Protein AF-A0A660ZKD5-F1 (afdb_monomer)

Nearest PDB structures (foldseek):
  5xhx-assembly2_B-3  TM=5.798E-01  e=5.469E-02  Pseudomonas aeruginosa
  6g20-assembly2_B  TM=3.781E-01  e=9.758E-03  Agrobacterium fabrum str. C58
  3jpu-assembly3_D  TM=4.903E-01  e=9.020E-02  Pseudomonas aeruginosa
  4gw9-assembly1_A  TM=4.237E-01  e=2.125E-02  Rhodopseudomonas palustris CGA009
  6g20-assembly1_A  TM=3.757E-01  e=1.902E-02  Agrobacterium fabrum str. C58

Secondary structure (DSSP, 8-state):
-HHHHHHHHHHT-SSHHHHHHHHHHHHHHHHT-SEEEEEE--SSS---BSS-HHHHHHHHHHHTTSPPPGGGSSS-------S-------HHHHHHHHHHHHHTT---TTEEEEEEEEEETTEEEEEEEEEEEBPPPHHHHHHHHHHHHHHHHHHHHHHHHHHHHHHHHHHHHHHHHHHHHHTT--HHHHHHHHHHHTT--HHHHHHHHTS-HHHHHHHHHHHHHHHT-SSHHHHHHHHHH-

Sequence (242 aa):
MKFLNYQNDVAEAPNSDELMKRLKIMLHDMFSAEYVIVFITPEEPSQKIGYPEDVNIQFVRTSEQTELPEPVRDKPLGKEDKSHRYIPAEEITRTVLDELLKLANLNLEGYDEIILNFTLENRYLGFISLHKKGKFTKAEKRRLKALIPFITLAIRLANHLSLTESLSKYALRFIINNLVQNYDLTPSEEFVIHKLVRGYDLKEIARERGTTIHAIRKIVRSIYKKVGVQRRAELLAKIFEE

pLDDT: mean 75.64, std 20.68, range [23.11, 98.12]

Mean predicted aligned error: 12.55 Å

Radius of gyration: 22.98 Å; Cα contacts (8 Å, |Δi|>4): 221; chains: 1; bounding box: 51×43×63 Å

Foldseek 3Di:
DVVVVLLVCLVPQPFLQSNVVSVQVCLCVLQVFPAKAWDFDAPDQDDGPGADPVLSVVLSVVVVVDDQDPPLPDDDDDDPDPDDDQDDDDPSLVVSVVSSCVSRVHDQPQWDKGKDWDDDPSHTGTIIMGTDRDDGDPVNVVVVSVCVVVVNVSSVRSNVRSVVVVVVVVLLVVLLVCLCVVLVQDPLLSLLVVCLLVVDDLVRSCVVVVHDSVVSVVSVVVSCVSVVHDDSVVVNVVSVVD

Structure (mmCIF, N/CA/C/O backbone):
data_AF-A0A660ZKD5-F1
#
_entry.id   AF-A0A660ZKD5-F1
#
loop_
_atom_site.group_PDB
_atom_site.id
_atom_site.type_symbol
_atom_site.label_atom_id
_atom_site.label_alt_id
_atom_site.label_comp_id
_atom_site.label_asym_id
_atom_site.label_entity_id
_atom_site.label_seq_id
_atom_site.pdbx_PDB_ins_code
_atom_site.Cartn_x
_atom_site.Cartn_y
_atom_site.Cartn_z
_atom_site.occupancy
_atom_site.B_iso_or_equiv
_atom_site.auth_seq_id
_atom_site.auth_comp_id
_atom_site.auth_asym_id
_atom_site.auth_atom_id
_atom_site.pdbx_PDB_model_num
ATOM 1 N N . MET A 1 1 ? 12.642 -18.973 -21.105 1.00 58.62 1 MET A N 1
ATOM 2 C CA . MET A 1 1 ? 12.376 -19.569 -19.779 1.00 58.62 1 MET A CA 1
ATOM 3 C C . MET A 1 1 ? 12.188 -18.501 -18.700 1.00 58.62 1 MET A C 1
ATOM 5 O O . MET A 1 1 ? 11.080 -18.406 -18.207 1.00 58.62 1 MET A O 1
ATOM 9 N N . LYS A 1 2 ? 13.162 -17.610 -18.425 1.00 73.31 2 LYS A N 1
ATOM 10 C CA . LYS A 1 2 ? 13.013 -16.541 -17.402 1.00 73.31 2 LYS A CA 1
ATOM 11 C C . LYS A 1 2 ? 11.766 -15.650 -17.554 1.00 73.31 2 LYS A C 1
ATOM 13 O O . LYS A 1 2 ? 11.138 -15.328 -16.563 1.00 73.31 2 LYS A O 1
ATOM 18 N N . PHE A 1 3 ? 11.380 -15.292 -18.782 1.00 71.00 3 PHE A N 1
ATOM 19 C CA . PHE A 1 3 ? 10.220 -14.423 -19.018 1.00 71.00 3 PHE A CA 1
ATOM 20 C C . PHE A 1 3 ? 8.879 -15.019 -18.553 1.00 71.00 3 PHE A C 1
ATOM 22 O O . PHE A 1 3 ? 8.116 -14.324 -17.897 1.00 71.00 3 PHE A O 1
ATOM 29 N N . LEU A 1 4 ? 8.614 -16.301 -18.840 1.00 68.19 4 LEU A N 1
ATOM 30 C CA . LEU A 1 4 ? 7.387 -16.960 -18.372 1.00 68.19 4 LEU A CA 1
ATOM 31 C C . LEU A 1 4 ? 7.343 -17.050 -16.843 1.00 68.19 4 LEU A C 1
ATOM 33 O O . LEU A 1 4 ? 6.282 -16.874 -16.257 1.00 68.19 4 LEU A O 1
ATOM 37 N N . ASN A 1 5 ? 8.496 -17.254 -16.199 1.00 77.12 5 ASN A N 1
ATOM 38 C CA . ASN A 1 5 ? 8.568 -17.276 -14.740 1.00 77.12 5 ASN A CA 1
ATOM 39 C C . ASN A 1 5 ? 8.169 -15.919 -14.144 1.00 77.12 5 ASN A C 1
ATOM 41 O O . ASN A 1 5 ? 7.419 -15.894 -13.180 1.00 77.12 5 ASN A O 1
ATOM 45 N N . TYR A 1 6 ? 8.596 -14.803 -14.750 1.00 81.06 6 TYR A N 1
ATOM 46 C CA . TYR A 1 6 ? 8.172 -13.474 -14.302 1.00 81.06 6 TYR A CA 1
ATOM 47 C C . TYR A 1 6 ? 6.683 -13.208 -14.537 1.00 81.06 6 TYR A C 1
ATOM 49 O O . TYR A 1 6 ? 6.049 -12.573 -13.705 1.00 81.06 6 TYR A O 1
ATOM 57 N N . GLN A 1 7 ? 6.108 -13.679 -15.649 1.00 73.44 7 GLN A N 1
ATOM 58 C CA . GLN A 1 7 ? 4.674 -13.494 -15.902 1.00 73.44 7 GLN A CA 1
ATOM 59 C C . GLN A 1 7 ? 3.817 -14.207 -14.855 1.00 73.44 7 GLN A C 1
ATOM 61 O O . GLN A 1 7 ? 2.877 -13.606 -14.342 1.00 73.44 7 GLN A O 1
ATOM 66 N N . ASN A 1 8 ? 4.165 -15.451 -14.521 1.00 78.00 8 ASN A N 1
ATOM 67 C CA . ASN A 1 8 ? 3.465 -16.206 -13.485 1.00 78.00 8 ASN A CA 1
ATOM 68 C C . ASN A 1 8 ? 3.661 -15.561 -12.109 1.00 78.00 8 ASN A C 1
ATOM 70 O O . ASN A 1 8 ? 2.691 -15.359 -11.390 1.00 78.00 8 ASN A O 1
ATOM 74 N N . ASP A 1 9 ? 4.889 -15.149 -11.786 1.00 81.25 9 ASP A N 1
ATOM 75 C CA . ASP A 1 9 ? 5.187 -14.497 -10.511 1.00 81.25 9 ASP A CA 1
ATOM 76 C C . ASP A 1 9 ? 4.402 -13.186 -10.337 1.00 81.25 9 ASP A C 1
ATOM 78 O O . ASP A 1 9 ? 3.755 -12.982 -9.317 1.00 81.25 9 ASP A O 1
ATOM 82 N N . VAL A 1 10 ? 4.360 -12.317 -11.351 1.00 78.62 10 VAL A N 1
ATOM 83 C CA . VAL A 1 10 ? 3.549 -11.087 -11.305 1.00 78.62 10 VAL A CA 1
ATOM 84 C C . VAL A 1 10 ? 2.054 -11.415 -11.187 1.00 78.62 10 VAL A C 1
ATOM 86 O O . VAL A 1 10 ? 1.349 -10.754 -10.430 1.00 78.62 10 VAL A O 1
ATOM 89 N N . ALA A 1 11 ? 1.564 -12.440 -11.890 1.00 77.25 11 ALA A N 1
ATOM 90 C CA . ALA A 1 11 ? 0.152 -12.831 -11.860 1.00 77.25 11 ALA A CA 1
ATOM 91 C C . ALA A 1 11 ? -0.304 -13.426 -10.513 1.00 77.25 11 ALA A C 1
ATOM 93 O O . ALA A 1 11 ? -1.482 -13.332 -10.179 1.00 77.25 11 ALA A O 1
ATOM 94 N N . GLU A 1 12 ? 0.608 -14.009 -9.735 1.00 84.44 12 GLU A N 1
ATOM 95 C CA . GLU A 1 12 ? 0.332 -14.614 -8.423 1.00 84.44 12 GLU A CA 1
ATOM 96 C C . GLU A 1 12 ? 0.417 -13.617 -7.250 1.00 84.44 12 GLU A C 1
ATOM 98 O O . GLU A 1 12 ? 0.442 -14.016 -6.082 1.00 84.44 12 GLU A O 1
ATOM 103 N N . ALA A 1 13 ? 0.495 -12.313 -7.523 1.00 84.12 13 ALA A N 1
ATOM 104 C CA . ALA A 1 13 ? 0.549 -11.306 -6.474 1.00 84.12 13 ALA A CA 1
ATOM 105 C C . ALA A 1 13 ? -0.783 -11.213 -5.687 1.00 84.12 13 ALA A C 1
ATOM 107 O O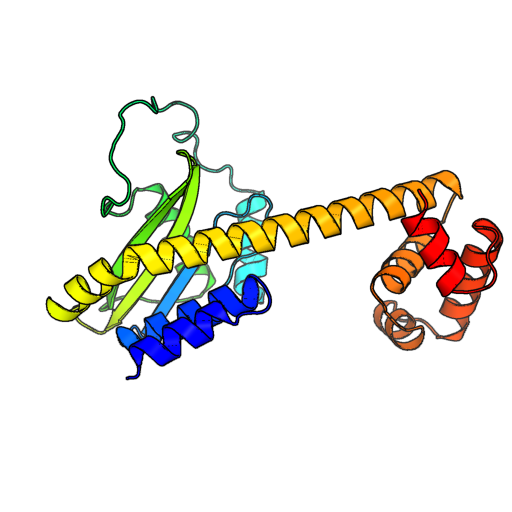 . ALA A 1 13 ? -1.842 -11.051 -6.293 1.00 84.12 13 ALA A O 1
ATOM 108 N N . PRO A 1 14 ? -0.758 -11.263 -4.339 1.00 81.88 14 PRO A N 1
ATOM 109 C CA . PRO A 1 14 ? -1.962 -11.288 -3.503 1.00 81.88 14 PRO A CA 1
ATOM 110 C C . PRO A 1 14 ? -2.659 -9.927 -3.340 1.00 81.88 14 PRO A C 1
ATOM 112 O O . PRO A 1 14 ? -3.791 -9.886 -2.867 1.00 81.88 14 PRO A O 1
ATOM 115 N N . ASN A 1 15 ? -1.985 -8.819 -3.658 1.00 82.00 15 ASN A N 1
ATOM 116 C CA . ASN A 1 15 ? -2.498 -7.455 -3.513 1.00 82.00 15 ASN A CA 1
ATOM 117 C C . ASN A 1 15 ? -1.759 -6.484 -4.450 1.00 82.00 15 ASN A C 1
ATOM 119 O O . ASN A 1 15 ? -0.800 -6.869 -5.126 1.00 82.00 15 ASN A O 1
ATOM 123 N N . SER A 1 16 ? -2.212 -5.225 -4.483 1.00 81.69 16 SER A N 1
ATOM 124 C CA . SER A 1 16 ? -1.629 -4.175 -5.334 1.00 81.69 16 SER A CA 1
ATOM 125 C C . SER A 1 16 ? -0.139 -3.947 -5.040 1.00 81.69 16 SER A C 1
ATOM 127 O O . SER A 1 16 ? 0.677 -3.911 -5.963 1.00 81.69 16 SER A O 1
ATOM 129 N N . ASP A 1 17 ? 0.248 -3.871 -3.764 1.00 79.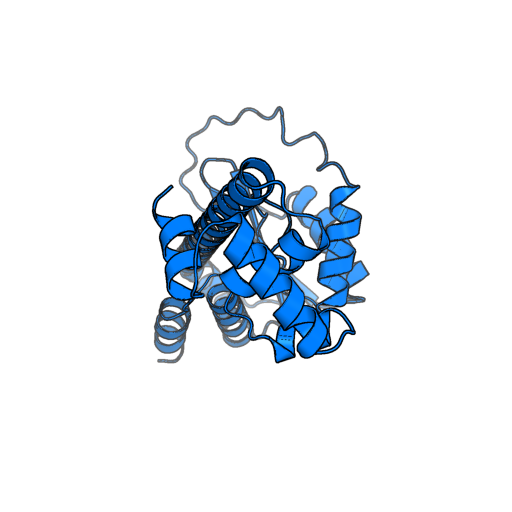69 17 ASP A N 1
ATOM 130 C CA . ASP A 1 17 ? 1.628 -3.560 -3.373 1.00 79.69 17 ASP A CA 1
ATOM 131 C C . ASP A 1 17 ? 2.622 -4.635 -3.839 1.00 79.69 17 ASP A C 1
ATOM 133 O O . ASP A 1 17 ? 3.667 -4.334 -4.428 1.00 79.69 17 ASP A O 1
ATOM 137 N N . GLU A 1 18 ? 2.286 -5.907 -3.622 1.00 83.50 18 GLU A N 1
ATOM 138 C CA . GLU A 1 18 ? 3.123 -7.033 -4.033 1.00 83.50 18 GLU A CA 1
ATOM 139 C C . GLU A 1 18 ? 3.143 -7.181 -5.564 1.00 83.50 18 GLU A C 1
ATOM 141 O O . GLU A 1 18 ? 4.195 -7.481 -6.132 1.00 83.50 18 GLU A O 1
ATOM 146 N N . LEU A 1 19 ? 2.035 -6.873 -6.251 1.00 86.38 19 LEU A N 1
ATOM 147 C CA . LEU A 1 19 ? 1.974 -6.847 -7.716 1.00 86.38 19 LEU A CA 1
ATOM 148 C C . LEU A 1 19 ? 2.957 -5.820 -8.286 1.00 86.38 19 LEU A C 1
ATOM 150 O O . LEU A 1 19 ? 3.759 -6.133 -9.172 1.00 86.38 19 LEU A O 1
ATOM 154 N N . MET A 1 20 ? 2.948 -4.607 -7.732 1.00 85.75 20 MET A N 1
ATOM 155 C CA . MET A 1 20 ? 3.836 -3.527 -8.158 1.00 85.75 20 MET A CA 1
ATOM 156 C C . MET A 1 20 ? 5.302 -3.811 -7.833 1.00 85.75 20 MET A C 1
ATOM 158 O O . MET A 1 20 ? 6.189 -3.528 -8.645 1.00 85.75 20 MET A O 1
ATOM 162 N N . LYS A 1 21 ? 5.573 -4.433 -6.684 1.00 86.06 21 LYS A N 1
ATOM 163 C CA . LYS A 1 21 ? 6.918 -4.872 -6.306 1.00 86.06 21 LYS A CA 1
ATOM 164 C C . LYS A 1 21 ? 7.467 -5.936 -7.260 1.00 86.06 21 LYS A C 1
ATOM 166 O O . LYS A 1 21 ? 8.602 -5.799 -7.719 1.00 86.06 21 LYS A O 1
ATOM 171 N N . ARG A 1 22 ? 6.681 -6.961 -7.605 1.00 90.19 22 ARG A N 1
ATOM 172 C CA . ARG A 1 22 ? 7.099 -8.006 -8.559 1.00 90.19 22 ARG A CA 1
ATOM 173 C C . ARG A 1 22 ? 7.303 -7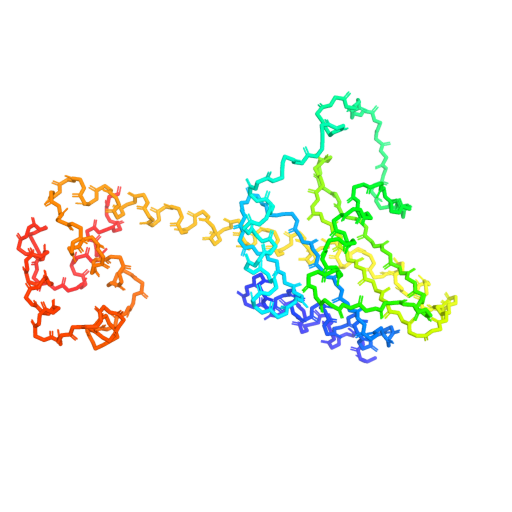.442 -9.960 1.00 90.19 22 ARG A C 1
ATOM 175 O O . ARG A 1 22 ? 8.309 -7.743 -10.603 1.00 90.19 22 ARG A O 1
ATOM 182 N N . LEU A 1 23 ? 6.421 -6.539 -10.399 1.00 88.62 23 LEU A N 1
ATOM 183 C CA . LEU A 1 23 ? 6.585 -5.808 -11.657 1.00 88.62 23 LEU A CA 1
ATOM 184 C C . LEU A 1 23 ? 7.906 -5.021 -11.683 1.00 88.62 23 LEU A C 1
ATOM 186 O O . LEU A 1 23 ? 8.637 -5.077 -12.673 1.00 88.62 23 LEU A O 1
ATOM 190 N N . LYS A 1 24 ? 8.252 -4.338 -10.584 1.00 88.56 24 LYS A N 1
ATOM 191 C CA . LYS A 1 24 ? 9.520 -3.609 -10.446 1.00 88.56 24 LYS A CA 1
ATOM 192 C C . LYS A 1 24 ? 10.733 -4.535 -10.574 1.00 88.56 24 LYS A C 1
ATOM 194 O O . LYS A 1 24 ? 11.646 -4.219 -11.335 1.00 88.56 24 LYS A O 1
ATOM 199 N N . ILE A 1 25 ? 10.727 -5.672 -9.874 1.00 89.81 25 ILE A N 1
ATOM 200 C CA . ILE A 1 25 ? 11.810 -6.672 -9.926 1.00 89.81 25 ILE A CA 1
ATOM 201 C C . ILE A 1 25 ? 11.974 -7.210 -11.351 1.00 89.81 25 ILE A C 1
ATOM 203 O O . ILE A 1 25 ? 13.083 -7.216 -11.885 1.00 89.81 25 ILE A O 1
ATOM 207 N N . MET A 1 26 ? 10.869 -7.577 -12.007 1.00 92.62 26 MET A N 1
ATOM 208 C CA . MET A 1 26 ? 10.889 -8.030 -13.398 1.00 92.62 26 MET A CA 1
ATOM 209 C C . MET A 1 26 ? 11.535 -6.984 -14.318 1.00 92.62 26 MET A C 1
ATOM 211 O O . MET A 1 26 ? 12.391 -7.325 -15.133 1.00 92.62 26 MET A O 1
ATOM 215 N N . LEU A 1 27 ? 11.138 -5.712 -14.210 1.00 91.06 27 LEU A N 1
ATOM 216 C CA . LEU A 1 27 ? 11.669 -4.645 -15.062 1.00 91.06 27 LEU A CA 1
ATOM 217 C C . LEU A 1 27 ? 13.152 -4.363 -14.788 1.00 91.06 27 LEU A C 1
ATOM 219 O O . LEU A 1 27 ? 13.922 -4.212 -15.737 1.00 91.06 27 LEU A O 1
ATOM 223 N N . HIS A 1 28 ? 13.564 -4.355 -13.520 1.00 91.44 28 HIS A N 1
ATOM 224 C CA . HIS A 1 28 ? 14.969 -4.231 -13.135 1.00 91.44 28 HIS A CA 1
ATOM 225 C C . HIS A 1 28 ? 15.807 -5.335 -13.799 1.00 91.44 28 HIS A C 1
ATOM 227 O O . HIS A 1 28 ? 16.750 -5.051 -14.542 1.00 91.44 28 HIS A O 1
ATOM 233 N N . ASP A 1 29 ? 15.404 -6.594 -13.627 1.00 91.12 29 ASP A N 1
ATOM 234 C CA . ASP A 1 29 ? 16.164 -7.748 -14.108 1.00 91.12 29 ASP A CA 1
ATOM 235 C C . ASP A 1 29 ? 16.187 -7.851 -15.638 1.00 91.12 29 ASP A C 1
ATOM 237 O O . ASP A 1 29 ? 17.203 -8.212 -16.238 1.00 91.12 29 ASP A O 1
ATOM 241 N N . MET A 1 30 ? 15.066 -7.545 -16.296 1.00 90.38 30 MET A N 1
ATOM 242 C CA . MET A 1 30 ? 14.933 -7.698 -17.747 1.00 90.38 30 MET A CA 1
ATOM 243 C C . MET A 1 30 ? 15.685 -6.639 -18.552 1.00 90.38 30 MET A C 1
ATOM 245 O O . MET A 1 30 ? 16.025 -6.910 -19.713 1.00 90.38 30 MET A O 1
ATOM 249 N N . PHE A 1 31 ? 15.896 -5.460 -17.966 1.00 91.19 31 PHE A N 1
ATOM 250 C CA . PHE A 1 31 ? 16.502 -4.307 -18.632 1.00 91.19 31 PHE A CA 1
ATOM 251 C C . PHE A 1 31 ? 17.829 -3.868 -18.012 1.00 91.19 31 PHE A C 1
ATOM 253 O O . PHE A 1 31 ? 18.457 -2.948 -18.536 1.00 91.19 31 PHE A O 1
ATOM 260 N N . SER A 1 32 ? 18.263 -4.530 -16.932 1.00 91.31 32 SER A N 1
ATOM 261 C CA . SER A 1 32 ? 19.429 -4.124 -16.139 1.00 91.31 32 SER A CA 1
ATOM 262 C C . SER A 1 32 ? 19.351 -2.644 -15.759 1.00 91.31 32 SER A C 1
ATOM 264 O O . SER A 1 32 ? 20.347 -1.934 -15.838 1.00 91.31 32 SER A O 1
ATOM 266 N N . ALA A 1 33 ? 18.140 -2.177 -15.453 1.00 89.00 33 ALA A N 1
ATOM 267 C CA . ALA A 1 33 ? 17.893 -0.805 -15.045 1.00 89.00 33 ALA A CA 1
ATOM 268 C C . ALA A 1 33 ? 18.217 -0.697 -13.558 1.00 89.00 33 ALA A C 1
ATOM 270 O O . ALA A 1 33 ? 17.559 -1.355 -12.758 1.00 89.00 33 ALA A O 1
ATOM 271 N N . GLU A 1 34 ? 19.204 0.113 -13.183 1.00 90.75 34 GLU A N 1
ATOM 272 C CA . GLU A 1 34 ? 19.572 0.310 -11.779 1.00 90.75 34 GLU A CA 1
ATOM 273 C C . GLU A 1 34 ? 18.440 0.952 -10.974 1.00 90.75 34 GLU A C 1
ATOM 275 O O . GLU A 1 34 ? 18.275 0.650 -9.791 1.00 90.75 34 GLU A O 1
ATOM 280 N N . TYR A 1 35 ? 17.631 1.800 -11.618 1.00 86.50 35 TYR A N 1
ATOM 281 C CA . TYR A 1 35 ? 16.444 2.370 -10.994 1.00 86.50 35 TYR A CA 1
ATOM 282 C C . TYR A 1 35 ? 15.205 2.105 -11.834 1.00 86.50 35 TYR A C 1
ATOM 284 O O . TYR A 1 35 ? 15.146 2.394 -13.028 1.00 86.50 35 TYR A O 1
ATOM 292 N N . VAL A 1 36 ? 14.188 1.582 -11.158 1.00 88.00 36 VAL A N 1
ATOM 293 C CA . VAL A 1 36 ? 12.833 1.445 -11.681 1.00 88.00 36 VAL A CA 1
ATOM 294 C C . VAL A 1 36 ? 11.918 2.219 -10.748 1.00 88.00 36 VAL A C 1
ATOM 296 O O . VAL A 1 36 ? 11.732 1.843 -9.584 1.00 88.00 36 VAL A O 1
ATOM 299 N N . ILE A 1 37 ? 11.390 3.321 -11.260 1.00 82.44 37 ILE A N 1
ATOM 300 C CA . ILE A 1 37 ? 10.472 4.206 -10.554 1.00 82.44 37 ILE A CA 1
ATOM 301 C C . ILE A 1 37 ? 9.084 3.891 -11.071 1.00 82.44 37 ILE A C 1
ATOM 303 O O . ILE A 1 37 ? 8.856 3.910 -12.279 1.00 82.44 37 ILE A O 1
ATOM 307 N N . VAL A 1 38 ? 8.164 3.593 -10.162 1.00 83.50 38 VAL A N 1
ATOM 308 C CA . VAL A 1 38 ? 6.766 3.402 -10.517 1.00 83.50 38 VAL A CA 1
ATOM 309 C C . VAL A 1 38 ? 5.930 4.390 -9.734 1.00 83.50 38 VAL A C 1
ATOM 311 O O . VAL A 1 38 ? 5.954 4.421 -8.507 1.00 83.50 38 VAL A O 1
ATOM 314 N N . PHE A 1 39 ? 5.191 5.208 -10.462 1.00 79.25 39 PHE A N 1
ATOM 315 C CA . PHE A 1 39 ? 4.239 6.141 -9.905 1.00 79.25 39 PHE A CA 1
ATOM 316 C C . PHE A 1 39 ? 2.877 5.794 -10.479 1.00 79.25 39 PHE A C 1
ATOM 318 O O . PHE A 1 39 ? 2.703 5.785 -11.693 1.00 79.25 39 PHE A O 1
ATOM 325 N N . ILE A 1 40 ? 1.917 5.499 -9.614 1.00 77.12 40 ILE A N 1
ATOM 326 C CA . ILE A 1 40 ? 0.518 5.351 -9.998 1.00 77.12 40 ILE A CA 1
ATOM 327 C C . ILE A 1 40 ? -0.207 6.507 -9.329 1.00 77.12 40 ILE A C 1
ATOM 329 O O . ILE A 1 40 ? -0.039 6.714 -8.126 1.00 77.12 40 ILE A O 1
ATOM 333 N N . THR A 1 41 ? -0.948 7.299 -10.104 1.00 67.88 41 THR A N 1
ATOM 334 C CA . THR A 1 41 ? -1.796 8.343 -9.534 1.00 67.88 41 THR A CA 1
ATOM 335 C C . THR A 1 41 ? -2.823 7.662 -8.652 1.00 67.88 41 THR A C 1
ATOM 337 O O . THR A 1 41 ? -3.611 6.857 -9.155 1.00 67.88 41 THR A O 1
ATOM 340 N N . PRO A 1 42 ? -2.834 7.961 -7.355 1.00 55.12 42 PRO A N 1
ATOM 341 C CA . PRO A 1 42 ? -3.864 7.419 -6.505 1.00 55.12 42 PRO A CA 1
ATOM 342 C C . PRO A 1 42 ? -5.209 8.055 -6.888 1.00 55.12 42 PRO A C 1
ATOM 344 O O . PRO A 1 42 ? -5.253 9.267 -7.100 1.00 55.12 42 PRO A O 1
ATOM 347 N N . GLU A 1 43 ? -6.311 7.294 -6.916 1.00 52.75 43 GLU A N 1
ATOM 348 C CA . GLU A 1 43 ? -7.638 7.932 -6.802 1.00 52.75 43 GLU A CA 1
ATOM 349 C C . GLU A 1 43 ? -7.803 8.590 -5.411 1.00 52.75 43 GLU A C 1
ATOM 351 O O . GLU A 1 43 ? -8.601 9.509 -5.263 1.00 52.75 43 GLU A O 1
ATOM 356 N N . GLU A 1 44 ? -6.955 8.220 -4.433 1.00 44.41 44 GLU A N 1
ATOM 357 C CA . GLU A 1 44 ? -6.736 8.923 -3.161 1.00 44.41 44 GLU A CA 1
ATOM 358 C C . GLU A 1 44 ? -5.310 8.767 -2.590 1.00 44.41 44 GLU A C 1
ATOM 360 O O . GLU A 1 44 ? -4.751 7.669 -2.640 1.00 44.41 44 GLU A O 1
ATOM 365 N N . PRO A 1 45 ? -4.713 9.809 -1.977 1.00 35.09 45 PRO A N 1
ATOM 366 C CA . PRO A 1 45 ? -3.277 9.914 -1.706 1.00 35.09 45 PRO A CA 1
ATOM 367 C C . PRO A 1 45 ? -2.774 8.873 -0.695 1.00 35.09 45 PRO A C 1
ATOM 369 O O . PRO A 1 45 ? -2.681 9.152 0.495 1.00 35.09 45 PRO A O 1
ATOM 372 N N . SER A 1 46 ? -2.416 7.656 -1.124 1.00 34.28 46 SER A N 1
ATOM 373 C CA . SER A 1 46 ? -1.743 6.726 -0.197 1.00 34.28 46 SER A CA 1
ATOM 374 C C . SER A 1 46 ? -0.849 5.627 -0.773 1.00 34.28 46 SER A C 1
ATOM 376 O O . SER A 1 46 ? -0.149 5.004 0.018 1.00 34.28 46 SER A O 1
ATOM 378 N N . GLN A 1 47 ? -0.748 5.407 -2.087 1.00 37.81 47 GLN A N 1
ATOM 379 C CA . GLN A 1 47 ? 0.176 4.384 -2.611 1.00 37.81 47 GLN A CA 1
ATOM 380 C C . GLN A 1 47 ? 1.187 4.980 -3.590 1.00 37.81 47 GLN A C 1
ATOM 382 O O . GLN A 1 47 ? 0.905 5.210 -4.761 1.00 37.81 47 GLN A O 1
ATOM 387 N N . LYS A 1 48 ? 2.396 5.239 -3.080 1.00 48.69 48 LYS A N 1
ATOM 388 C CA . LYS A 1 48 ? 3.575 5.614 -3.868 1.00 48.69 48 LYS A CA 1
ATOM 389 C C . LYS A 1 48 ? 4.648 4.561 -3.583 1.00 48.69 48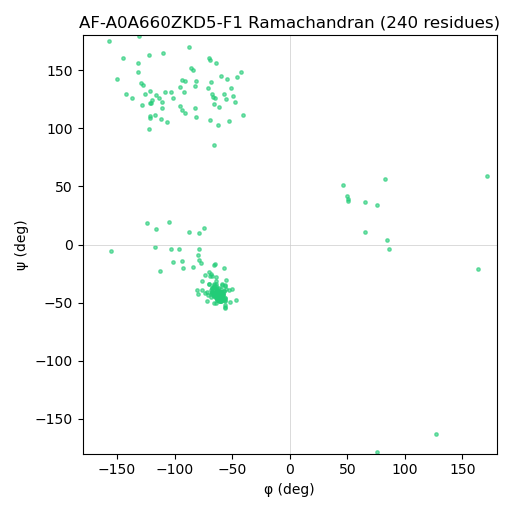 LYS A C 1
ATOM 391 O O . LYS A 1 48 ? 5.136 4.463 -2.462 1.00 48.69 48 LYS A O 1
ATOM 396 N N . ILE A 1 49 ? 4.935 3.708 -4.567 1.00 39.94 49 ILE A N 1
ATOM 397 C CA . ILE A 1 49 ? 5.777 2.513 -4.404 1.00 39.94 49 ILE A CA 1
ATOM 398 C C . ILE A 1 49 ? 7.073 2.724 -5.179 1.00 39.94 49 ILE A C 1
ATOM 400 O O . ILE A 1 49 ? 7.100 2.651 -6.404 1.00 39.94 49 ILE A O 1
ATOM 404 N N . GLY A 1 50 ? 8.183 2.939 -4.475 1.00 41.72 50 GLY A N 1
ATOM 405 C CA . GLY A 1 50 ? 9.483 2.978 -5.146 1.00 41.72 50 GLY A CA 1
ATOM 406 C C . GLY A 1 50 ? 10.628 3.599 -4.366 1.00 41.72 50 GLY A C 1
ATOM 407 O O . GLY A 1 50 ? 11.773 3.263 -4.670 1.00 41.72 50 GLY A O 1
ATOM 408 N N . TYR A 1 51 ? 10.323 4.426 -3.369 1.00 46.56 51 TYR A N 1
ATOM 409 C CA . TYR A 1 51 ? 11.303 5.123 -2.539 1.00 46.56 51 TYR A CA 1
ATOM 410 C C . TYR A 1 51 ? 11.333 4.590 -1.103 1.00 46.56 51 TYR A C 1
ATOM 412 O O . TYR A 1 51 ? 10.392 3.892 -0.706 1.00 46.56 51 TYR A O 1
ATOM 420 N N . PRO A 1 52 ? 12.387 4.909 -0.326 1.00 44.50 52 PRO A N 1
ATOM 421 C CA . PRO A 1 52 ? 12.366 4.783 1.129 1.00 44.50 52 PRO A CA 1
ATOM 422 C C . PRO A 1 52 ? 11.068 5.352 1.736 1.00 44.50 52 PRO A C 1
ATOM 424 O O . PRO A 1 52 ? 10.482 6.300 1.211 1.00 44.50 52 PRO A O 1
ATOM 427 N N . GLU A 1 53 ? 10.567 4.725 2.801 1.00 42.88 53 GLU A N 1
ATOM 428 C CA . GLU A 1 53 ? 9.257 5.033 3.400 1.00 42.88 53 GLU A CA 1
ATOM 429 C C . GLU A 1 53 ? 9.118 6.516 3.793 1.00 42.88 53 GLU A C 1
ATOM 431 O O . GLU A 1 53 ? 8.083 7.137 3.551 1.00 42.88 53 GLU A O 1
ATOM 436 N N . ASP A 1 54 ? 10.192 7.109 4.305 1.00 43.62 54 ASP A N 1
ATOM 437 C CA . ASP A 1 54 ? 10.318 8.524 4.653 1.00 43.62 54 ASP A CA 1
ATOM 438 C C . ASP A 1 54 ? 10.167 9.461 3.443 1.00 43.62 54 ASP A C 1
ATOM 440 O O . ASP A 1 54 ? 9.465 10.471 3.533 1.00 43.62 54 ASP A O 1
ATOM 444 N N . VAL A 1 55 ? 10.729 9.090 2.291 1.00 44.25 55 VAL A N 1
ATOM 445 C CA . VAL A 1 55 ? 10.610 9.837 1.026 1.00 44.25 55 VAL A CA 1
ATOM 446 C C . VAL A 1 55 ? 9.171 9.807 0.504 1.00 44.25 55 VAL A C 1
ATOM 448 O O . VAL A 1 55 ? 8.639 10.839 0.086 1.00 44.25 55 VAL A O 1
ATOM 451 N N . ASN A 1 56 ? 8.500 8.651 0.584 1.00 45.28 56 ASN A N 1
ATOM 452 C CA . ASN A 1 56 ? 7.087 8.542 0.201 1.00 45.28 56 ASN A CA 1
ATOM 453 C C . ASN A 1 56 ? 6.193 9.389 1.125 1.00 45.28 56 ASN A C 1
ATOM 455 O O . ASN A 1 56 ? 5.316 10.104 0.633 1.00 45.28 56 ASN A O 1
ATOM 459 N N . ILE A 1 57 ? 6.435 9.358 2.444 1.00 43.72 57 ILE A N 1
ATOM 460 C CA . ILE A 1 57 ? 5.704 10.167 3.437 1.00 43.72 57 ILE A CA 1
ATOM 461 C C . ILE A 1 57 ? 5.904 11.664 3.175 1.00 43.72 57 ILE A C 1
ATOM 463 O O . ILE A 1 57 ? 4.938 12.430 3.207 1.00 43.72 57 ILE A O 1
ATOM 467 N N . GLN A 1 58 ? 7.138 12.090 2.901 1.00 46.12 58 GLN A N 1
ATOM 468 C CA . GLN A 1 58 ? 7.449 13.489 2.628 1.00 46.12 58 GLN A CA 1
ATOM 469 C C . GLN A 1 58 ? 6.782 13.966 1.336 1.00 46.12 58 GLN A C 1
ATOM 471 O O . GLN A 1 58 ? 6.160 15.025 1.341 1.00 46.12 58 GLN A O 1
ATOM 476 N N . PHE A 1 59 ? 6.821 13.158 0.273 1.00 48.66 59 PHE A N 1
ATOM 477 C CA . PHE A 1 59 ? 6.188 13.507 -0.994 1.00 48.66 59 PHE A CA 1
ATOM 478 C C . PHE A 1 59 ? 4.658 13.570 -0.901 1.00 48.66 59 PHE A C 1
ATOM 480 O O . PHE A 1 59 ? 4.044 14.404 -1.555 1.00 48.66 59 PHE A O 1
ATOM 487 N N . VAL A 1 60 ? 4.002 12.693 -0.125 1.00 45.59 60 VAL A N 1
ATOM 488 C CA . VAL A 1 60 ? 2.546 12.783 0.127 1.00 45.59 60 VAL A CA 1
ATOM 489 C C . VAL A 1 60 ? 2.206 14.106 0.817 1.00 45.59 60 VAL A C 1
ATOM 491 O O . VAL A 1 60 ? 1.355 14.841 0.317 1.00 45.59 60 VAL A O 1
ATOM 494 N N . ARG A 1 61 ? 2.943 14.456 1.878 1.00 45.25 61 ARG A N 1
ATOM 495 C CA . ARG A 1 61 ? 2.750 15.702 2.639 1.00 45.25 61 ARG A CA 1
ATOM 496 C C . ARG A 1 61 ? 2.968 16.965 1.806 1.00 45.25 61 ARG A C 1
ATOM 498 O O . ARG A 1 61 ? 2.253 17.940 2.005 1.00 45.25 61 ARG A O 1
ATOM 505 N N . THR A 1 62 ? 3.936 16.963 0.888 1.00 47.41 62 THR A N 1
ATOM 506 C CA . THR A 1 62 ? 4.161 18.101 -0.018 1.00 47.41 62 THR A CA 1
ATOM 507 C C . THR A 1 62 ? 3.121 18.139 -1.137 1.00 47.41 62 THR A C 1
ATOM 509 O O . THR A 1 62 ? 2.612 19.211 -1.449 1.00 47.41 62 THR A O 1
ATOM 512 N N . SER A 1 63 ? 2.727 16.984 -1.691 1.00 44.00 63 SER A N 1
ATOM 513 C CA . SER A 1 63 ? 1.731 16.912 -2.773 1.00 44.00 63 SER A CA 1
ATOM 514 C C . SER A 1 63 ? 0.309 17.285 -2.340 1.00 44.00 63 SER A C 1
ATOM 516 O O . SER A 1 63 ? -0.440 17.796 -3.159 1.00 44.00 63 SER A O 1
ATOM 518 N N . GLU A 1 64 ? -0.063 17.111 -1.065 1.00 43.88 64 GLU A N 1
ATOM 519 C CA . GLU A 1 64 ? -1.338 17.626 -0.521 1.00 43.88 64 GLU A CA 1
ATOM 520 C C . GLU A 1 64 ? -1.401 19.166 -0.497 1.00 43.88 64 GLU A C 1
ATOM 522 O O . GLU A 1 64 ? -2.483 19.739 -0.407 1.00 43.88 64 GLU A O 1
ATOM 527 N N . GLN A 1 65 ? -0.250 19.839 -0.600 1.00 36.25 65 GLN A N 1
ATOM 528 C CA . GLN A 1 65 ? -0.132 21.300 -0.673 1.00 36.25 65 GLN A CA 1
ATOM 529 C C . GLN A 1 65 ? 0.142 21.805 -2.097 1.00 36.25 65 GLN A C 1
ATOM 531 O O . GLN A 1 65 ? 0.206 23.013 -2.314 1.00 36.25 65 GLN A O 1
ATOM 536 N N . THR A 1 66 ? 0.316 20.897 -3.061 1.00 38.00 66 THR A N 1
ATOM 537 C CA . THR A 1 66 ? 0.588 21.242 -4.458 1.00 38.00 66 THR A CA 1
ATOM 538 C C . THR A 1 66 ? -0.676 20.955 -5.259 1.00 38.00 66 THR A C 1
ATOM 540 O O . THR A 1 66 ? -1.011 19.796 -5.497 1.00 38.00 66 THR A O 1
ATOM 543 N N . GLU A 1 67 ? -1.412 21.994 -5.659 1.00 39.03 67 GLU A N 1
ATOM 544 C CA . GLU A 1 67 ? -2.445 21.820 -6.681 1.00 39.03 67 GLU A CA 1
ATOM 545 C C . GLU A 1 67 ? -1.776 21.202 -7.912 1.00 39.03 67 GLU A C 1
ATOM 547 O O . GLU A 1 67 ? -0.770 21.718 -8.408 1.00 39.03 67 GLU A O 1
ATOM 552 N N . LEU A 1 68 ? -2.298 20.063 -8.386 1.00 40.16 68 LEU A N 1
ATOM 553 C CA . LEU A 1 68 ? -1.932 19.557 -9.706 1.00 40.16 68 LEU A CA 1
ATOM 554 C C . LEU A 1 68 ? -2.086 20.730 -10.682 1.00 40.16 68 LEU A C 1
ATOM 556 O O . LEU A 1 68 ? -3.146 21.363 -10.665 1.00 40.16 68 LEU A O 1
ATOM 560 N N . PRO A 1 69 ? -1.066 21.061 -11.492 1.00 36.53 69 PRO A N 1
ATOM 561 C CA . PRO A 1 69 ? -1.130 22.247 -12.328 1.00 36.53 69 PRO A CA 1
ATOM 562 C C . PRO A 1 69 ? -2.401 22.215 -13.195 1.00 36.53 69 PRO A C 1
ATOM 564 O O . PRO A 1 69 ? -2.806 21.160 -13.696 1.00 36.53 69 PRO A O 1
ATOM 567 N N . GLU A 1 70 ? -3.016 23.384 -13.397 1.00 33.62 70 GLU A N 1
ATOM 568 C CA . GLU A 1 70 ? -4.324 23.540 -14.050 1.00 33.62 70 GLU A CA 1
ATOM 569 C C . GLU A 1 70 ? -4.499 22.974 -15.484 1.00 33.62 70 GLU A C 1
ATOM 571 O O . GLU A 1 70 ? -5.655 22.725 -15.843 1.00 33.62 70 GLU A O 1
ATOM 576 N N . PRO A 1 71 ? -3.486 22.690 -16.346 1.00 35.91 71 PRO A N 1
ATOM 577 C CA . PRO A 1 71 ? -3.768 22.390 -17.756 1.00 35.91 71 PRO A CA 1
ATOM 578 C C . PRO A 1 71 ? -4.366 20.994 -18.031 1.00 35.91 71 PRO A C 1
ATOM 580 O O . PRO A 1 71 ? -4.406 20.571 -19.190 1.00 35.91 71 PRO A O 1
ATOM 583 N N . VAL A 1 72 ? -4.848 20.286 -17.004 1.00 39.28 72 VAL A N 1
ATOM 584 C CA . VAL A 1 72 ? -5.565 19.004 -17.125 1.00 39.28 72 VAL A CA 1
ATOM 585 C C . VAL A 1 72 ? -7.089 19.191 -17.204 1.00 39.28 72 VAL A C 1
ATOM 587 O O . VAL A 1 72 ? -7.773 18.308 -17.717 1.00 39.28 72 VAL A O 1
ATOM 590 N N . ARG A 1 73 ? -7.644 20.330 -16.755 1.00 35.72 73 ARG A N 1
ATOM 591 C CA . ARG A 1 73 ? -9.108 20.524 -16.712 1.00 35.72 73 ARG A CA 1
ATOM 592 C C . ARG A 1 73 ? -9.760 20.810 -18.072 1.00 35.72 73 ARG A C 1
ATOM 594 O O . ARG A 1 73 ? -10.873 20.344 -18.286 1.00 35.72 73 ARG A O 1
ATOM 601 N N . ASP A 1 74 ? -9.060 21.472 -19.000 1.00 33.19 74 ASP A N 1
ATOM 602 C CA . ASP A 1 74 ? -9.708 22.109 -20.167 1.00 33.19 74 ASP A CA 1
ATOM 603 C C . ASP A 1 74 ? -9.198 21.681 -21.560 1.00 33.19 74 ASP A C 1
ATOM 605 O O . ASP A 1 74 ? -9.438 22.371 -22.554 1.00 33.19 74 ASP A O 1
ATOM 609 N N . LYS A 1 75 ? -8.504 20.542 -21.708 1.00 33.38 75 LYS A N 1
ATOM 610 C CA . LYS A 1 75 ? -8.072 20.080 -23.047 1.00 33.38 75 LYS A CA 1
ATOM 611 C C . LYS A 1 75 ? -9.109 19.147 -23.694 1.00 33.38 75 LYS A C 1
ATOM 613 O O . LYS A 1 75 ? -9.543 18.192 -23.054 1.00 33.38 75 LYS A O 1
ATOM 618 N N . PRO A 1 76 ? -9.496 19.371 -24.969 1.00 29.62 76 PRO A N 1
ATOM 619 C CA . PRO A 1 76 ? -10.572 18.623 -25.611 1.00 29.62 76 PRO A CA 1
ATOM 620 C C . PRO A 1 76 ? -10.152 17.169 -25.857 1.00 29.62 76 PRO A C 1
ATOM 622 O O . PRO A 1 76 ? -9.352 16.866 -26.744 1.00 29.62 76 PRO A O 1
ATOM 625 N N . LEU A 1 77 ? -10.719 16.264 -25.064 1.00 35.66 77 LEU A N 1
ATOM 626 C CA . LEU A 1 77 ? -10.627 14.819 -25.235 1.00 35.66 77 LEU A CA 1
ATOM 627 C C . LEU A 1 77 ? -11.649 14.377 -26.280 1.00 35.66 77 LEU A C 1
ATOM 629 O O . LEU A 1 77 ? -12.854 14.434 -26.054 1.00 35.66 77 LEU A O 1
ATOM 633 N N . GLY A 1 78 ? -11.165 13.965 -27.449 1.00 26.92 78 GLY A N 1
ATOM 634 C CA . GLY A 1 78 ? -12.051 13.645 -28.562 1.00 26.92 78 GLY A CA 1
ATOM 635 C C . GLY A 1 78 ? -11.333 13.398 -29.878 1.00 26.92 78 GLY A C 1
ATOM 636 O O . GLY A 1 78 ? -11.607 14.079 -30.859 1.00 26.92 78 GLY A O 1
ATOM 637 N N . LYS A 1 79 ? -10.433 12.413 -29.915 1.00 23.11 79 LYS A N 1
ATOM 638 C CA . LYS A 1 79 ? -10.221 11.573 -31.102 1.00 23.11 79 LYS A CA 1
ATOM 639 C C . LYS A 1 79 ? -9.962 10.158 -30.609 1.00 23.11 79 LYS A C 1
ATOM 641 O O . LYS A 1 79 ? -9.140 9.975 -29.717 1.00 23.11 79 LYS A O 1
ATOM 646 N N . GLU A 1 80 ? -10.676 9.182 -31.168 1.00 25.50 80 GLU A N 1
ATOM 647 C CA . GLU A 1 80 ? -10.306 7.774 -31.039 1.00 25.50 80 GLU A CA 1
ATOM 648 C C . GLU A 1 80 ? -8.846 7.633 -31.471 1.00 25.50 80 GLU A C 1
ATOM 650 O O . GLU A 1 80 ? -8.530 7.727 -32.657 1.00 25.50 80 GLU A O 1
ATOM 655 N N . ASP A 1 81 ? -7.946 7.431 -30.516 1.00 25.30 81 ASP A N 1
ATOM 656 C CA . ASP A 1 81 ? -6.583 7.027 -30.816 1.00 25.30 81 ASP A CA 1
ATOM 657 C C . ASP A 1 81 ? -6.403 5.661 -30.174 1.00 25.30 81 ASP A C 1
ATOM 659 O O . ASP A 1 81 ? -6.482 5.498 -28.954 1.00 25.30 81 ASP A O 1
ATOM 663 N N . LYS A 1 82 ? -6.275 4.648 -31.035 1.00 24.72 82 LYS A N 1
ATOM 664 C CA . LYS A 1 82 ? -6.063 3.261 -30.633 1.00 24.72 82 LYS A CA 1
ATOM 665 C C . LYS A 1 82 ? -4.949 3.249 -29.591 1.00 24.72 82 LYS A C 1
ATOM 667 O O . LYS A 1 82 ? -3.858 3.767 -29.826 1.00 24.72 82 LYS A O 1
ATOM 672 N N . SER A 1 83 ? -5.299 2.706 -28.432 1.00 30.59 83 SER A N 1
ATOM 673 C CA . SER A 1 83 ? -4.501 2.657 -27.219 1.00 30.59 83 SER A CA 1
ATOM 674 C C . SER A 1 83 ? -3.034 2.304 -27.496 1.00 30.59 83 SER A C 1
ATOM 676 O O . SER A 1 83 ? -2.722 1.525 -28.396 1.00 30.59 83 SER A O 1
ATOM 678 N N . HIS A 1 84 ? -2.137 2.842 -26.663 1.00 32.12 84 HIS A N 1
ATOM 679 C CA . HIS A 1 84 ? -0.690 2.566 -26.629 1.00 32.12 84 HIS A CA 1
ATOM 680 C C . HIS A 1 84 ? 0.177 3.342 -27.646 1.00 32.12 84 HIS A C 1
ATOM 682 O O . HIS A 1 84 ? 0.982 2.762 -28.381 1.00 32.12 84 HIS A O 1
ATOM 688 N N . ARG A 1 85 ? 0.113 4.679 -27.638 1.00 29.66 85 ARG A N 1
ATOM 689 C CA . ARG A 1 85 ? 1.240 5.489 -28.133 1.00 29.66 85 ARG A CA 1
ATOM 690 C C . ARG A 1 85 ? 2.301 5.636 -27.040 1.00 29.66 85 ARG A C 1
ATOM 692 O O . ARG A 1 85 ? 1.987 5.883 -25.884 1.00 29.66 85 ARG A O 1
ATOM 699 N N . TYR A 1 86 ? 3.566 5.477 -27.426 1.00 35.06 86 TYR A N 1
ATOM 700 C CA . TYR A 1 86 ? 4.719 5.983 -26.680 1.00 35.06 86 TYR A CA 1
ATOM 701 C C . TYR A 1 86 ? 4.580 7.507 -26.646 1.00 35.06 86 TYR A C 1
ATOM 703 O O . TYR A 1 86 ? 4.782 8.152 -27.674 1.00 35.06 86 TYR A O 1
ATOM 711 N N . ILE A 1 87 ? 4.143 8.061 -25.516 1.00 37.50 87 ILE A N 1
ATOM 712 C CA . ILE A 1 87 ? 4.023 9.508 -25.331 1.00 37.50 87 ILE A CA 1
ATOM 713 C C . ILE A 1 87 ? 5.359 9.977 -24.739 1.00 37.50 87 ILE A C 1
ATOM 715 O O . ILE A 1 87 ? 5.682 9.555 -23.624 1.00 37.50 87 ILE A O 1
ATOM 719 N N . PRO A 1 88 ? 6.167 10.780 -25.466 1.00 38.44 88 PRO A N 1
ATOM 720 C CA . PRO A 1 88 ? 7.329 11.444 -24.882 1.00 38.44 88 PRO A CA 1
ATOM 721 C C . PRO A 1 88 ? 6.883 12.179 -23.621 1.00 38.44 88 PRO A C 1
ATOM 723 O O . PRO A 1 88 ? 5.834 12.810 -23.660 1.00 38.44 88 PRO A O 1
ATOM 726 N N . ALA A 1 89 ? 7.646 12.054 -22.531 1.00 42.19 89 ALA A N 1
ATOM 727 C CA . ALA A 1 89 ? 7.305 12.610 -21.223 1.00 42.19 89 ALA A CA 1
ATOM 728 C C . ALA A 1 89 ? 6.689 14.011 -21.350 1.00 42.19 89 ALA A C 1
ATOM 730 O O . ALA A 1 89 ? 7.365 14.953 -21.768 1.00 42.19 89 ALA A O 1
ATOM 731 N N . GLU A 1 90 ? 5.396 14.118 -21.044 1.00 52.22 90 GLU A N 1
ATOM 732 C CA . GLU A 1 90 ? 4.728 15.408 -20.946 1.00 52.22 90 GLU A CA 1
ATOM 733 C C . GLU A 1 90 ? 5.355 16.188 -19.784 1.00 52.22 90 GLU A C 1
ATOM 735 O O . GLU A 1 90 ? 5.942 15.606 -18.868 1.00 52.22 90 GLU A O 1
ATOM 740 N N . GLU A 1 91 ? 5.245 17.513 -19.820 1.00 52.81 91 GLU A N 1
ATOM 741 C CA . GLU A 1 91 ? 5.818 18.420 -18.817 1.00 52.81 91 GLU A CA 1
ATOM 742 C C . GLU A 1 91 ? 5.458 17.999 -17.378 1.00 52.81 91 GLU A C 1
ATOM 744 O O . GLU A 1 91 ? 6.325 17.962 -16.510 1.00 52.81 91 GLU A O 1
ATOM 749 N N . ILE A 1 92 ? 4.225 17.515 -17.176 1.00 53.91 92 ILE A N 1
ATOM 750 C CA . ILE A 1 92 ? 3.710 16.985 -15.904 1.00 53.91 92 ILE A CA 1
ATOM 751 C C . ILE A 1 92 ? 4.536 15.791 -15.398 1.00 53.91 92 ILE A C 1
ATOM 753 O O . ILE A 1 92 ? 4.888 15.736 -14.220 1.00 53.91 92 ILE A O 1
ATOM 757 N N . THR A 1 93 ? 4.873 14.833 -16.268 1.00 64.94 93 THR A N 1
ATOM 758 C CA . THR A 1 93 ? 5.640 13.644 -15.869 1.00 64.94 93 THR A CA 1
ATOM 759 C C . THR A 1 93 ? 7.052 14.020 -15.433 1.00 64.94 93 THR A C 1
ATOM 761 O O . THR A 1 93 ? 7.567 13.441 -14.479 1.00 64.94 93 THR A O 1
ATOM 764 N N . ARG A 1 94 ? 7.665 15.010 -16.098 1.00 68.12 94 ARG A N 1
ATOM 765 C CA . ARG A 1 94 ? 9.001 15.499 -15.732 1.00 68.12 94 ARG A CA 1
ATOM 766 C C . ARG A 1 94 ? 8.995 16.222 -14.394 1.00 68.12 94 ARG A C 1
ATOM 768 O O . ARG A 1 94 ? 9.833 15.904 -13.563 1.00 68.12 94 ARG A O 1
ATOM 775 N N . THR A 1 95 ? 8.033 17.110 -14.144 1.00 71.31 95 THR A N 1
ATOM 776 C CA . THR A 1 95 ? 7.944 17.826 -12.861 1.00 71.31 95 THR A CA 1
ATOM 777 C C . THR A 1 95 ? 7.793 16.863 -11.683 1.00 71.31 95 THR A C 1
ATOM 779 O O . THR A 1 95 ? 8.550 16.953 -10.718 1.00 71.31 95 THR A O 1
ATOM 782 N N . VAL A 1 96 ? 6.868 15.898 -11.782 1.00 68.38 96 VAL A N 1
ATOM 783 C CA . VAL A 1 96 ? 6.650 14.898 -10.722 1.00 68.38 96 VAL A CA 1
ATOM 784 C C . VAL A 1 96 ? 7.890 14.029 -10.520 1.00 68.38 96 VAL A C 1
ATOM 786 O O . VAL A 1 96 ? 8.282 13.759 -9.385 1.00 68.38 96 VAL A O 1
ATOM 789 N N . LEU A 1 97 ? 8.530 13.596 -11.607 1.00 69.88 97 LEU A N 1
ATOM 790 C CA . LEU A 1 97 ? 9.751 12.806 -11.524 1.00 69.88 97 LEU A CA 1
ATOM 791 C C . LEU A 1 97 ? 10.897 13.596 -10.877 1.00 69.88 97 LEU A C 1
ATOM 793 O O . LEU A 1 97 ? 11.551 13.072 -9.981 1.00 69.88 97 LEU A O 1
ATOM 797 N N . ASP A 1 98 ? 11.113 14.851 -11.266 1.00 75.88 98 ASP A N 1
ATOM 798 C CA . ASP A 1 98 ? 12.170 15.701 -10.710 1.00 75.88 98 ASP A CA 1
ATOM 799 C C . ASP A 1 98 ? 12.001 15.907 -9.198 1.00 75.88 98 ASP A C 1
ATOM 801 O O . ASP A 1 98 ? 12.980 15.867 -8.450 1.00 75.88 98 ASP A O 1
ATOM 805 N N . GLU A 1 99 ? 10.770 16.104 -8.722 1.00 74.00 99 GLU A N 1
ATOM 806 C CA . GLU A 1 99 ? 10.477 16.190 -7.286 1.00 74.00 99 GLU A CA 1
ATOM 807 C C . GLU A 1 99 ? 10.785 14.884 -6.559 1.00 74.00 99 GLU A C 1
ATOM 809 O O . GLU A 1 99 ? 11.449 14.892 -5.519 1.00 74.00 99 GLU A O 1
ATOM 814 N N . LEU A 1 100 ? 10.357 13.757 -7.124 1.00 70.88 100 LEU A N 1
ATOM 815 C CA . LEU A 1 100 ? 10.626 12.444 -6.557 1.00 70.88 100 LEU A CA 1
ATOM 816 C C . LEU A 1 100 ? 12.132 12.139 -6.492 1.00 70.88 100 LEU A C 1
ATOM 818 O O . LEU A 1 100 ? 12.614 11.623 -5.483 1.00 70.88 100 LEU A O 1
ATOM 822 N N . LEU A 1 101 ? 12.894 12.494 -7.531 1.00 76.00 101 LEU A N 1
ATOM 823 C CA . LEU A 1 101 ? 14.350 12.333 -7.560 1.00 76.00 101 LEU A CA 1
ATOM 824 C C . LEU A 1 101 ? 15.047 13.210 -6.517 1.00 76.00 101 LEU A C 1
ATOM 826 O O . LEU A 1 101 ? 15.952 12.731 -5.829 1.00 76.00 101 LEU A O 1
ATOM 830 N N . LYS A 1 102 ? 14.598 14.463 -6.357 1.00 78.69 102 LYS A N 1
ATOM 831 C CA . LYS A 1 102 ? 15.100 15.377 -5.319 1.00 78.69 102 LYS A CA 1
ATOM 832 C C . LYS A 1 102 ? 14.852 14.824 -3.921 1.00 78.69 102 LYS A C 1
ATOM 834 O O . LYS A 1 102 ? 15.781 14.780 -3.120 1.00 78.69 102 LYS A O 1
ATOM 839 N N . LEU A 1 103 ? 13.628 14.378 -3.635 1.00 71.12 103 LEU A N 1
ATOM 840 C CA . LEU A 1 103 ? 13.276 13.826 -2.324 1.00 71.12 103 LEU A CA 1
ATOM 841 C C . LEU A 1 103 ? 14.050 12.539 -2.019 1.00 71.12 103 LEU A C 1
ATOM 843 O O . LEU A 1 103 ? 14.442 12.309 -0.881 1.00 71.12 103 LEU A O 1
ATOM 847 N N . ALA A 1 104 ? 14.329 11.733 -3.041 1.00 72.62 104 ALA A N 1
ATOM 848 C CA . ALA A 1 104 ? 15.134 10.525 -2.915 1.00 72.62 104 ALA A CA 1
ATOM 849 C C . ALA A 1 104 ? 16.650 10.774 -2.855 1.00 72.62 104 ALA A C 1
ATOM 851 O O . ALA A 1 104 ? 17.411 9.815 -2.712 1.00 72.62 104 ALA A O 1
ATOM 852 N N . ASN A 1 105 ? 17.091 12.028 -3.005 1.00 82.12 105 ASN A N 1
ATOM 853 C CA . ASN A 1 105 ? 18.495 12.410 -3.148 1.00 82.12 105 ASN A CA 1
ATOM 854 C C . ASN A 1 105 ? 19.230 11.589 -4.233 1.00 82.12 105 ASN A C 1
ATOM 856 O O . ASN A 1 105 ? 20.375 11.166 -4.056 1.00 82.12 105 ASN A O 1
ATOM 860 N N . LEU A 1 106 ? 18.548 11.316 -5.352 1.00 78.69 106 LEU A N 1
ATOM 861 C CA . LEU A 1 106 ? 19.092 10.538 -6.463 1.00 78.69 106 LEU A CA 1
ATOM 862 C C . LEU A 1 106 ? 19.668 11.466 -7.532 1.00 78.69 106 LEU A C 1
ATOM 864 O O . LEU A 1 106 ? 18.943 12.239 -8.153 1.00 78.69 106 LEU A O 1
ATOM 868 N N . ASN A 1 107 ? 20.972 11.339 -7.791 1.00 82.88 107 ASN A N 1
ATOM 869 C CA . ASN A 1 107 ? 21.602 11.934 -8.965 1.00 82.88 107 ASN A CA 1
ATOM 870 C C . ASN A 1 107 ? 21.634 10.911 -10.110 1.00 82.88 107 ASN A C 1
ATOM 872 O O . ASN A 1 107 ? 22.295 9.874 -10.008 1.00 82.88 107 ASN A O 1
ATOM 876 N N . LEU A 1 108 ? 20.925 11.221 -11.194 1.00 79.75 108 LEU A N 1
ATOM 877 C CA . LEU A 1 108 ? 20.817 10.380 -12.387 1.00 79.75 108 LEU A CA 1
ATOM 878 C C . LEU A 1 108 ? 21.653 10.891 -13.568 1.00 79.75 108 LEU A C 1
ATOM 880 O O . LEU A 1 108 ? 21.430 10.505 -14.717 1.00 79.75 108 LEU A O 1
ATOM 884 N N . GLU A 1 109 ? 22.647 11.736 -13.306 1.00 83.44 109 GLU A N 1
ATOM 885 C CA . GLU A 1 109 ? 23.622 12.127 -14.316 1.00 83.44 109 GLU A CA 1
ATOM 886 C C . GLU A 1 109 ? 24.333 10.890 -14.904 1.00 83.44 109 GLU A C 1
ATOM 888 O O . GLU A 1 109 ? 24.809 10.007 -14.187 1.00 83.44 109 GLU A O 1
ATOM 893 N N . GLY A 1 110 ? 24.374 10.804 -16.237 1.00 82.75 110 GLY A N 1
ATOM 894 C CA . GLY A 1 110 ? 24.972 9.676 -16.961 1.00 82.75 110 GLY A CA 1
ATOM 895 C C . GLY A 1 110 ? 24.060 8.458 -17.163 1.00 82.75 110 GLY A C 1
ATOM 896 O O . GLY A 1 110 ? 24.509 7.459 -17.738 1.00 82.75 110 GLY A O 1
ATOM 897 N N . TYR A 1 111 ? 22.795 8.529 -16.743 1.00 87.38 111 TYR A N 1
ATOM 898 C CA . TYR A 1 111 ? 21.801 7.492 -17.019 1.00 87.38 111 TYR A CA 1
ATOM 899 C C . TYR A 1 111 ? 21.045 7.782 -18.322 1.00 87.38 111 TYR A C 1
ATOM 901 O O . TYR A 1 111 ? 20.712 8.928 -18.623 1.00 87.38 111 TYR A O 1
ATOM 909 N N . ASP A 1 112 ? 20.767 6.736 -19.100 1.00 87.12 112 ASP A N 1
ATOM 910 C CA . ASP A 1 112 ? 19.732 6.775 -20.137 1.00 87.12 112 ASP A CA 1
ATOM 911 C C . ASP A 1 112 ? 18.378 6.472 -19.487 1.00 87.12 112 ASP A C 1
ATOM 913 O O . ASP A 1 112 ? 18.298 5.732 -18.500 1.00 87.12 112 ASP A O 1
ATOM 917 N N . GLU A 1 113 ? 17.314 7.035 -20.047 1.00 87.81 113 GLU A N 1
ATOM 918 C CA . GLU A 1 113 ? 15.978 6.993 -19.460 1.00 87.81 113 GLU A CA 1
ATOM 919 C C . GLU A 1 113 ? 14.936 6.505 -20.471 1.00 87.81 113 GLU A C 1
ATOM 921 O O . GLU A 1 113 ? 14.927 6.902 -21.642 1.00 87.81 113 GLU A O 1
ATOM 926 N N . ILE A 1 114 ? 14.012 5.665 -19.998 1.00 85.06 114 ILE A N 1
ATOM 927 C CA . ILE A 1 114 ? 12.755 5.392 -20.692 1.00 85.06 114 ILE A CA 1
ATOM 928 C C . ILE A 1 114 ? 11.589 5.577 -19.726 1.00 85.06 114 ILE A C 1
ATOM 930 O O . ILE A 1 114 ? 11.460 4.831 -18.760 1.00 85.06 114 ILE A O 1
ATOM 934 N N . ILE A 1 115 ? 10.691 6.501 -20.067 1.00 82.94 115 ILE A N 1
ATOM 935 C CA . ILE A 1 115 ? 9.431 6.725 -19.358 1.00 82.94 115 ILE A CA 1
ATOM 936 C C . ILE A 1 115 ? 8.277 6.109 -20.155 1.00 82.94 115 ILE A C 1
ATOM 938 O O . ILE A 1 115 ? 8.130 6.342 -21.358 1.00 82.94 115 ILE A O 1
ATOM 942 N N . LEU A 1 116 ? 7.440 5.336 -19.471 1.00 82.50 116 LEU A N 1
ATOM 943 C CA . LEU A 1 116 ? 6.172 4.816 -19.965 1.00 82.50 116 LEU A CA 1
ATOM 944 C C . LEU A 1 116 ? 5.035 5.500 -19.212 1.00 82.50 116 LEU A C 1
ATOM 946 O O . LEU A 1 116 ? 4.923 5.334 -18.003 1.00 82.50 116 LEU A O 1
ATOM 950 N N . ASN A 1 117 ? 4.190 6.237 -19.927 1.00 80.31 117 ASN A N 1
ATOM 951 C CA . ASN A 1 117 ? 2.990 6.856 -19.371 1.00 80.31 117 ASN A CA 1
ATOM 952 C C . ASN A 1 117 ? 1.776 5.947 -19.563 1.00 80.31 117 ASN A C 1
ATOM 954 O O . ASN A 1 117 ? 1.617 5.327 -20.619 1.00 80.31 117 ASN A O 1
ATOM 958 N N . PHE A 1 118 ? 0.908 5.902 -18.557 1.00 77.81 118 PHE A N 1
ATOM 959 C CA . PHE A 1 118 ? -0.296 5.082 -18.566 1.00 77.81 118 PHE A CA 1
ATOM 960 C C . PHE A 1 118 ? -1.527 5.960 -18.396 1.00 77.81 118 PHE A C 1
ATOM 962 O O . PHE A 1 118 ? -1.594 6.806 -17.508 1.00 77.81 118 PHE A O 1
ATOM 969 N N . THR A 1 119 ? -2.512 5.736 -19.259 1.00 71.62 119 THR A N 1
ATOM 970 C CA . THR A 1 119 ? -3.818 6.387 -19.210 1.00 71.62 119 THR A CA 1
ATO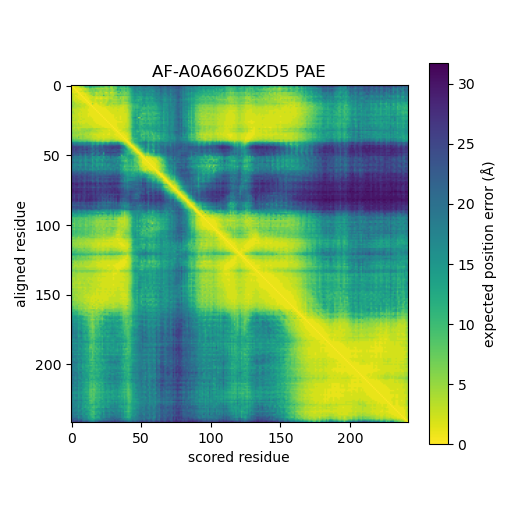M 971 C C . THR A 1 119 ? -4.922 5.338 -19.335 1.00 71.62 119 THR A C 1
ATOM 973 O O . THR A 1 119 ? -4.751 4.299 -19.985 1.00 71.62 119 THR A O 1
ATOM 976 N N . LEU A 1 120 ? -6.063 5.591 -18.702 1.00 67.75 120 LEU A N 1
ATOM 977 C CA . LEU A 1 120 ? -7.271 4.773 -18.791 1.00 67.75 120 LEU A CA 1
ATOM 978 C C . LEU A 1 120 ? -8.470 5.699 -18.921 1.00 67.75 120 LEU A C 1
ATOM 980 O O . LEU A 1 120 ? -8.623 6.600 -18.108 1.00 67.75 120 LEU A O 1
ATOM 984 N N . GLU A 1 121 ? -9.290 5.497 -19.954 1.00 68.06 121 GLU A N 1
ATOM 985 C CA . GLU A 1 121 ? -10.498 6.308 -20.189 1.00 68.06 121 GLU A CA 1
ATOM 986 C C . GLU A 1 121 ? -10.216 7.820 -20.134 1.00 68.06 121 GLU A C 1
ATOM 988 O O . GLU A 1 121 ? -10.966 8.601 -19.558 1.00 68.06 121 GLU A O 1
ATOM 993 N N . ASN A 1 122 ? -9.089 8.229 -20.726 1.00 60.72 122 ASN A N 1
ATOM 994 C CA . ASN A 1 122 ? -8.582 9.604 -20.739 1.00 60.72 122 ASN A CA 1
ATOM 995 C C . ASN A 1 122 ? -8.166 10.188 -19.379 1.00 60.72 122 ASN A C 1
ATOM 997 O O . ASN A 1 122 ? -7.874 11.378 -19.285 1.00 60.72 122 ASN A O 1
ATOM 1001 N N . ARG A 1 123 ? -8.075 9.362 -18.338 1.00 65.12 123 ARG A N 1
ATOM 1002 C CA . ARG A 1 123 ? -7.467 9.725 -17.058 1.00 65.12 123 ARG A CA 1
ATOM 1003 C C . ARG A 1 123 ? -6.018 9.269 -17.031 1.00 65.12 123 ARG A C 1
ATOM 1005 O O . ARG A 1 123 ? -5.705 8.151 -17.446 1.00 65.12 123 ARG A O 1
ATOM 1012 N N . TYR A 1 124 ? -5.131 10.134 -16.555 1.00 69.62 124 TYR A N 1
ATOM 1013 C CA . TYR A 1 124 ? -3.757 9.751 -16.256 1.00 69.62 124 TYR A CA 1
ATOM 1014 C C . TYR A 1 124 ? -3.760 8.765 -15.089 1.00 69.62 124 TYR A C 1
ATOM 1016 O O . TYR A 1 124 ? -4.379 9.044 -14.071 1.00 69.62 124 TYR A O 1
ATOM 1024 N N . LEU A 1 125 ? -3.115 7.611 -15.273 1.00 73.69 125 LEU A N 1
ATOM 1025 C CA . LEU A 1 125 ? -2.950 6.587 -14.239 1.00 73.69 125 LEU A CA 1
ATOM 1026 C C . LEU A 1 125 ? -1.563 6.623 -13.598 1.00 73.69 125 LEU A C 1
ATOM 1028 O O . LEU A 1 125 ? -1.361 5.983 -12.573 1.00 73.69 125 LEU A O 1
ATOM 1032 N N . GLY A 1 126 ? -0.592 7.310 -14.202 1.00 79.12 126 GLY A N 1
ATOM 1033 C CA . GLY A 1 126 ? 0.782 7.361 -13.716 1.00 79.12 126 GLY A CA 1
ATOM 1034 C C . GLY A 1 126 ? 1.822 6.980 -14.765 1.00 79.12 126 GLY A C 1
ATOM 1035 O O . GLY A 1 126 ? 1.554 6.964 -15.971 1.00 79.12 126 GLY A O 1
ATOM 1036 N N . PHE A 1 127 ? 3.032 6.677 -14.302 1.00 82.25 127 PHE A N 1
ATOM 1037 C CA . PHE A 1 127 ? 4.170 6.343 -15.144 1.00 82.25 127 PHE A CA 1
ATOM 1038 C C . PHE A 1 127 ? 5.090 5.284 -14.532 1.00 82.25 127 PHE A C 1
ATOM 1040 O O . PHE A 1 127 ? 5.138 5.067 -13.322 1.00 82.25 127 PHE A O 1
ATOM 1047 N N . ILE A 1 128 ? 5.880 4.654 -15.396 1.00 84.56 128 ILE A N 1
ATOM 1048 C CA . ILE A 1 128 ? 7.054 3.868 -15.019 1.00 84.56 128 ILE A CA 1
ATOM 1049 C C . ILE A 1 128 ? 8.267 4.510 -15.680 1.00 84.56 128 ILE A C 1
ATOM 1051 O O . ILE A 1 128 ? 8.276 4.648 -16.902 1.00 84.56 128 ILE A O 1
ATOM 1055 N N . SER A 1 129 ? 9.285 4.867 -14.899 1.00 84.94 129 SER A N 1
ATOM 1056 C CA . SER A 1 129 ? 10.584 5.296 -15.422 1.00 84.94 129 SER A CA 1
ATOM 1057 C C . SER A 1 129 ? 11.649 4.233 -15.172 1.00 84.94 129 SER A C 1
ATOM 1059 O O . SER A 1 129 ? 11.766 3.689 -14.070 1.00 84.94 129 SER A O 1
ATOM 1061 N N . LEU A 1 130 ? 12.404 3.913 -16.219 1.00 86.88 130 LEU A N 1
ATOM 1062 C CA . LEU A 1 130 ? 13.546 3.009 -16.193 1.00 86.88 130 LEU A CA 1
ATOM 1063 C C . LEU A 1 130 ? 14.810 3.830 -16.416 1.00 86.88 130 LEU A C 1
ATOM 1065 O O . LEU A 1 130 ? 14.949 4.459 -17.466 1.00 86.88 130 LEU A O 1
ATOM 1069 N N . HIS A 1 131 ? 15.748 3.753 -15.478 1.00 87.56 131 HIS A N 1
ATOM 1070 C CA . HIS A 1 131 ? 17.042 4.414 -15.586 1.00 87.56 131 HIS A CA 1
ATOM 1071 C C . HIS A 1 131 ? 18.150 3.379 -15.623 1.00 87.56 131 HIS A C 1
ATOM 1073 O O . HIS A 1 131 ? 18.220 2.506 -14.753 1.00 87.56 131 HIS A O 1
ATOM 1079 N N . LYS A 1 132 ? 19.014 3.500 -16.630 1.00 89.81 132 LYS A N 1
ATOM 1080 C CA . LYS A 1 132 ? 20.139 2.596 -16.843 1.00 89.81 132 LYS A CA 1
ATOM 1081 C C . LYS A 1 132 ? 21.448 3.363 -16.993 1.00 89.81 132 LYS A C 1
ATOM 1083 O O . LYS A 1 132 ? 21.471 4.351 -17.727 1.00 89.81 132 LYS A O 1
ATOM 1088 N N . LYS A 1 133 ? 22.551 2.919 -16.378 1.00 89.44 133 LYS A N 1
ATOM 1089 C CA . LYS A 1 133 ? 23.875 3.475 -16.712 1.00 89.44 133 LYS A CA 1
ATOM 1090 C C . LYS A 1 133 ? 24.243 3.110 -18.147 1.00 89.44 133 LYS A C 1
ATOM 1092 O O . LYS A 1 133 ? 24.356 1.938 -18.514 1.00 89.44 133 LYS A O 1
ATOM 1097 N N . GLY A 1 134 ? 24.477 4.131 -18.965 1.00 87.62 134 GLY A N 1
ATOM 1098 C CA . GLY A 1 134 ? 24.670 3.950 -20.400 1.00 87.62 134 GLY A CA 1
ATOM 1099 C C . GLY A 1 134 ? 23.363 3.672 -21.149 1.00 87.62 134 GLY A C 1
ATOM 1100 O O . GLY A 1 134 ? 22.275 3.690 -20.590 1.00 87.62 134 GLY A O 1
ATOM 1101 N N . LYS A 1 135 ? 23.459 3.461 -22.465 1.00 90.69 135 LYS A N 1
ATOM 1102 C CA . LYS A 1 135 ? 22.284 3.506 -23.349 1.00 90.69 135 LYS A CA 1
ATOM 1103 C C . LYS A 1 135 ? 21.475 2.212 -23.353 1.00 90.69 135 LYS A C 1
ATOM 1105 O O . LYS A 1 135 ? 22.035 1.121 -23.487 1.00 90.69 135 LYS A O 1
ATOM 1110 N N . PHE A 1 136 ? 20.151 2.342 -23.380 1.00 87.88 136 PHE A N 1
ATOM 1111 C CA . PHE A 1 136 ? 19.266 1.234 -23.728 1.00 87.88 136 PHE A CA 1
ATOM 1112 C C . PHE A 1 136 ? 19.494 0.812 -25.184 1.00 87.88 136 PHE A C 1
ATOM 1114 O O . PHE A 1 136 ? 19.390 1.602 -26.132 1.00 87.88 136 PHE A O 1
ATOM 1121 N N . THR A 1 137 ? 19.761 -0.473 -25.381 1.00 93.88 137 THR A N 1
ATOM 1122 C CA . THR A 1 137 ? 19.975 -1.075 -26.695 1.00 93.88 137 THR A CA 1
ATOM 1123 C C . THR A 1 137 ? 18.680 -1.112 -27.510 1.00 93.88 137 THR A C 1
ATOM 1125 O O . THR A 1 137 ? 17.562 -1.113 -26.989 1.00 93.88 137 THR A O 1
ATOM 1128 N N . LYS A 1 138 ? 18.803 -1.222 -28.840 1.00 91.25 138 LYS A N 1
ATOM 1129 C CA . LYS A 1 138 ? 17.635 -1.409 -29.722 1.00 91.25 138 LYS A CA 1
ATOM 1130 C C . LYS A 1 138 ? 16.841 -2.676 -29.372 1.00 91.25 138 LYS A C 1
ATOM 1132 O O . LYS A 1 138 ? 15.622 -2.680 -29.513 1.00 91.25 138 LYS A O 1
ATOM 1137 N N . ALA A 1 139 ? 17.517 -3.739 -28.932 1.00 91.69 139 ALA A N 1
ATOM 1138 C CA . ALA A 1 139 ? 16.876 -4.990 -28.532 1.00 91.69 139 ALA A CA 1
ATOM 1139 C C . ALA A 1 139 ? 16.051 -4.821 -27.246 1.00 91.69 139 ALA A C 1
ATOM 1141 O O . ALA A 1 139 ? 14.914 -5.288 -27.193 1.00 91.69 139 ALA A O 1
ATOM 1142 N N . GLU A 1 140 ? 16.579 -4.097 -26.257 1.00 89.00 140 GLU A N 1
ATOM 1143 C CA . GLU A 1 140 ? 15.855 -3.743 -25.030 1.00 89.00 140 GLU A CA 1
ATOM 1144 C C . GLU A 1 140 ? 14.623 -2.896 -25.343 1.00 89.00 140 GLU A C 1
ATOM 1146 O O . GLU A 1 140 ? 13.522 -3.260 -24.943 1.00 89.00 140 GLU A O 1
ATOM 1151 N N . LYS A 1 141 ? 14.755 -1.849 -26.165 1.00 87.38 141 LYS A N 1
ATOM 1152 C CA . LYS A 1 141 ? 13.610 -1.010 -26.563 1.00 87.38 141 LYS A CA 1
ATOM 1153 C C . LYS A 1 141 ? 12.509 -1.816 -27.268 1.00 87.38 141 LYS A C 1
ATOM 1155 O O . LYS A 1 141 ? 11.326 -1.623 -26.992 1.00 87.38 141 LYS A O 1
ATOM 1160 N N . ARG A 1 142 ? 12.874 -2.764 -28.145 1.00 85.50 142 ARG A N 1
ATOM 1161 C CA . ARG A 1 142 ? 11.905 -3.678 -28.790 1.00 85.50 142 ARG A CA 1
ATOM 1162 C C . ARG A 1 142 ? 11.236 -4.611 -27.785 1.00 85.50 142 ARG A C 1
ATOM 1164 O O . ARG A 1 142 ? 10.027 -4.808 -27.869 1.00 85.50 142 ARG A O 1
ATOM 1171 N N . ARG A 1 143 ? 12.007 -5.175 -26.851 1.00 87.94 143 ARG A N 1
ATOM 1172 C CA . ARG A 1 143 ? 11.479 -6.045 -25.797 1.00 87.94 143 ARG A CA 1
ATOM 1173 C C . 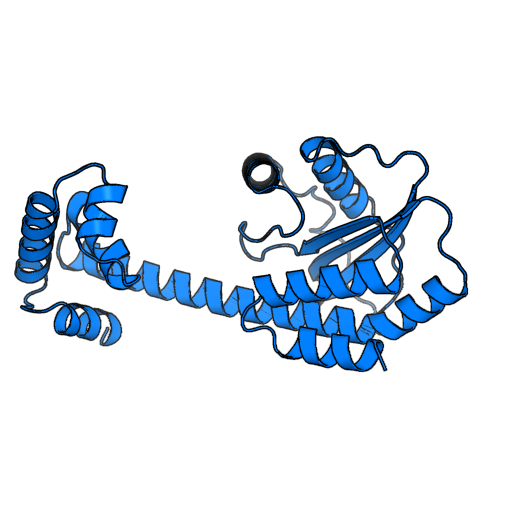ARG A 1 143 ? 10.505 -5.278 -24.912 1.00 87.94 143 ARG A C 1
ATOM 1175 O O . ARG A 1 143 ? 9.394 -5.749 -24.727 1.00 87.94 143 ARG A O 1
ATOM 1182 N N . LEU A 1 144 ? 10.874 -4.081 -24.458 1.00 87.31 144 LEU A N 1
ATOM 1183 C CA . LEU A 1 144 ? 10.001 -3.214 -23.669 1.00 87.31 144 LEU A CA 1
ATOM 1184 C C . LEU A 1 144 ? 8.692 -2.934 -24.403 1.00 87.31 144 LEU A C 1
ATOM 1186 O O . LEU A 1 144 ? 7.628 -3.128 -23.829 1.00 87.31 144 LEU A O 1
ATOM 1190 N N . LYS A 1 145 ? 8.759 -2.592 -25.697 1.00 84.56 145 LYS A N 1
ATOM 1191 C CA . LYS A 1 145 ? 7.564 -2.391 -26.526 1.00 84.56 145 LYS A CA 1
ATOM 1192 C C . LYS A 1 145 ? 6.650 -3.622 -26.556 1.00 84.56 145 LYS A C 1
ATOM 1194 O O . LYS A 1 145 ? 5.436 -3.467 -26.494 1.00 84.56 145 LYS A O 1
ATOM 1199 N N . ALA A 1 146 ? 7.216 -4.827 -26.625 1.00 83.44 146 ALA A N 1
ATOM 1200 C CA . ALA A 1 146 ? 6.448 -6.072 -26.576 1.00 83.44 146 ALA A CA 1
ATOM 1201 C C . ALA A 1 146 ? 5.833 -6.354 -25.190 1.00 83.44 146 ALA A C 1
ATOM 1203 O O . ALA A 1 146 ? 4.832 -7.060 -25.107 1.00 83.44 146 ALA A O 1
ATOM 1204 N N . LEU A 1 147 ? 6.399 -5.795 -24.113 1.00 85.31 147 LEU A N 1
ATOM 1205 C CA . LEU A 1 147 ? 5.877 -5.935 -22.750 1.00 85.31 147 LEU A CA 1
ATOM 1206 C C . LEU A 1 147 ? 4.775 -4.943 -22.399 1.00 85.31 147 LEU A C 1
ATOM 1208 O O . LEU A 1 147 ? 4.034 -5.207 -21.455 1.00 85.31 147 LEU A O 1
ATOM 1212 N N . ILE A 1 148 ? 4.651 -3.833 -23.134 1.00 84.88 148 ILE A N 1
ATOM 1213 C CA . ILE A 1 148 ? 3.686 -2.765 -22.829 1.00 84.88 148 ILE A CA 1
ATOM 1214 C C . ILE A 1 148 ? 2.282 -3.312 -22.514 1.00 84.88 148 ILE A C 1
ATOM 1216 O O . ILE A 1 148 ? 1.764 -2.938 -21.465 1.00 84.88 148 ILE A O 1
ATOM 1220 N N . PRO A 1 149 ? 1.678 -4.230 -23.302 1.00 81.31 149 PRO A N 1
ATOM 1221 C CA . PRO A 1 149 ? 0.338 -4.739 -22.998 1.00 81.31 149 PRO A CA 1
ATOM 1222 C C . PRO A 1 149 ? 0.234 -5.435 -21.632 1.00 81.31 149 PRO A C 1
ATOM 1224 O O . PRO A 1 149 ? -0.747 -5.249 -20.916 1.00 81.31 149 PRO A O 1
ATOM 1227 N N . PHE A 1 150 ? 1.262 -6.195 -21.243 1.00 84.12 150 PHE A N 1
ATOM 1228 C CA . PHE A 1 150 ? 1.306 -6.900 -19.959 1.00 84.12 150 PHE A CA 1
ATOM 1229 C C . PHE A 1 150 ? 1.512 -5.935 -18.792 1.00 84.12 150 PHE A C 1
ATOM 1231 O O . PHE A 1 150 ? 0.849 -6.058 -17.768 1.00 84.12 150 PHE A O 1
ATOM 1238 N N . ILE A 1 151 ? 2.384 -4.939 -18.970 1.00 84.44 151 ILE A N 1
ATOM 1239 C CA . ILE A 1 151 ? 2.610 -3.881 -17.979 1.00 84.44 151 ILE A CA 1
ATOM 1240 C C . ILE A 1 151 ? 1.321 -3.072 -17.777 1.00 84.44 151 ILE A C 1
ATOM 1242 O O . ILE A 1 151 ? 0.919 -2.824 -16.646 1.00 84.44 151 ILE A O 1
ATOM 1246 N N . THR A 1 152 ? 0.627 -2.714 -18.863 1.00 81.62 152 THR A N 1
ATOM 1247 C CA . THR A 1 152 ? -0.670 -2.027 -18.795 1.00 81.62 152 THR A CA 1
ATOM 1248 C C . THR A 1 152 ? -1.712 -2.858 -18.048 1.00 81.62 152 THR A C 1
ATOM 1250 O O . THR A 1 152 ? -2.445 -2.308 -17.230 1.00 81.62 152 THR A O 1
ATOM 1253 N N . LEU A 1 153 ? -1.782 -4.170 -18.295 1.00 81.75 153 LEU A N 1
ATOM 1254 C CA . LEU A 1 153 ? -2.688 -5.054 -17.561 1.00 81.75 153 LEU A CA 1
ATOM 1255 C C . LEU A 1 153 ? -2.347 -5.101 -16.066 1.00 81.75 153 LEU A C 1
ATOM 1257 O O . LEU A 1 153 ? -3.247 -4.945 -15.247 1.00 81.75 153 LEU A O 1
ATOM 1261 N N . ALA A 1 154 ? -1.068 -5.254 -15.714 1.00 82.81 154 ALA A N 1
ATOM 1262 C CA . ALA A 1 154 ? -0.625 -5.260 -14.321 1.00 82.81 154 ALA A CA 1
ATOM 1263 C C . ALA A 1 154 ? -0.997 -3.953 -13.602 1.00 82.81 154 ALA A C 1
ATOM 1265 O O . ALA A 1 154 ? -1.535 -3.997 -12.503 1.00 82.81 154 ALA A O 1
ATOM 1266 N N . ILE A 1 155 ? -0.813 -2.796 -14.245 1.00 81.50 155 ILE A N 1
ATOM 1267 C CA . ILE A 1 155 ? -1.206 -1.496 -13.673 1.00 81.50 155 ILE A CA 1
ATOM 1268 C C . ILE A 1 155 ? -2.724 -1.396 -13.497 1.00 81.50 155 ILE A C 1
ATOM 1270 O O . ILE A 1 155 ? -3.189 -0.917 -12.467 1.00 81.50 155 ILE A O 1
ATOM 1274 N N . ARG A 1 156 ? -3.515 -1.870 -14.468 1.00 80.12 156 ARG A N 1
ATOM 1275 C CA . ARG A 1 156 ? -4.983 -1.897 -14.340 1.00 80.12 156 ARG A CA 1
ATOM 1276 C C . ARG A 1 156 ? -5.435 -2.778 -13.178 1.00 80.12 156 ARG A C 1
ATOM 1278 O O . ARG A 1 156 ? -6.327 -2.378 -12.437 1.00 80.12 156 ARG A O 1
ATOM 1285 N N . LEU A 1 157 ? -4.817 -3.947 -13.014 1.00 80.06 157 LEU A N 1
ATOM 1286 C CA . LEU A 1 157 ? -5.096 -4.853 -11.900 1.00 80.06 157 LEU A CA 1
ATOM 1287 C C . LEU A 1 157 ? -4.681 -4.238 -10.562 1.00 80.06 157 LEU A C 1
ATOM 1289 O O . LEU A 1 157 ? -5.473 -4.271 -9.628 1.00 80.06 157 LEU A O 1
ATOM 1293 N N . ALA A 1 158 ? -3.501 -3.619 -10.483 1.00 79.88 158 ALA A N 1
ATOM 1294 C CA . ALA A 1 158 ? -3.046 -2.902 -9.293 1.00 79.88 158 ALA A CA 1
ATOM 1295 C C . ALA A 1 158 ? -4.037 -1.799 -8.902 1.00 79.88 158 ALA A C 1
ATOM 1297 O O . ALA A 1 158 ? -4.466 -1.729 -7.753 1.00 79.88 158 ALA A O 1
ATOM 1298 N N . ASN A 1 159 ? -4.481 -1.001 -9.878 1.00 75.31 159 ASN A N 1
ATOM 1299 C CA . ASN A 1 159 ? -5.476 0.041 -9.651 1.00 75.31 159 ASN A CA 1
ATOM 1300 C C . ASN A 1 159 ? -6.806 -0.541 -9.153 1.00 75.31 159 ASN A C 1
ATOM 1302 O O . ASN A 1 159 ? -7.358 -0.062 -8.172 1.00 75.31 159 ASN A O 1
ATOM 1306 N N . HIS A 1 160 ? -7.301 -1.611 -9.779 1.00 77.44 160 HIS A N 1
ATOM 1307 C CA . HIS A 1 160 ? -8.536 -2.265 -9.345 1.00 77.44 160 HIS A CA 1
ATOM 1308 C C . HIS A 1 160 ? -8.423 -2.832 -7.921 1.00 77.44 160 HIS A C 1
ATOM 1310 O O . HIS A 1 160 ? -9.327 -2.636 -7.113 1.00 77.44 160 HIS A O 1
ATOM 1316 N N . LEU A 1 161 ? -7.318 -3.513 -7.598 1.00 76.00 161 LEU A N 1
ATOM 1317 C CA . LEU A 1 161 ? -7.062 -4.059 -6.262 1.00 76.00 161 LEU A CA 1
ATOM 1318 C C . LEU A 1 161 ? -6.975 -2.941 -5.214 1.00 76.00 161 LEU A C 1
ATOM 1320 O O . LEU A 1 161 ? -7.645 -3.012 -4.185 1.00 76.00 161 LEU A O 1
ATOM 1324 N N . SER A 1 162 ? -6.238 -1.870 -5.516 1.00 76.44 162 SER A N 1
ATOM 1325 C CA . SER A 1 162 ? -6.116 -0.688 -4.656 1.00 76.44 162 SER A CA 1
ATOM 1326 C C . SER A 1 162 ? -7.464 0.002 -4.417 1.00 76.44 162 SER A C 1
ATOM 1328 O O . SER A 1 162 ? -7.792 0.361 -3.284 1.00 76.44 162 SER A O 1
ATOM 1330 N N . LEU A 1 163 ? -8.300 0.120 -5.455 1.00 71.56 163 LEU A N 1
ATOM 1331 C CA . LEU A 1 163 ? -9.657 0.652 -5.330 1.00 71.56 163 LEU A CA 1
ATOM 1332 C C . LEU A 1 163 ? -10.525 -0.233 -4.444 1.00 71.56 163 LEU A C 1
ATOM 1334 O O . LEU A 1 163 ? -11.197 0.275 -3.551 1.00 71.56 163 LEU A O 1
ATOM 1338 N N . THR A 1 164 ? -10.488 -1.553 -4.631 1.00 73.75 164 THR A N 1
ATOM 1339 C CA . THR A 1 164 ? -11.250 -2.469 -3.772 1.00 73.75 164 THR A CA 1
ATOM 1340 C C . THR A 1 164 ? -10.783 -2.431 -2.316 1.00 73.75 164 THR A C 1
ATOM 1342 O O . THR A 1 164 ? -11.621 -2.439 -1.412 1.00 73.75 164 THR A O 1
ATOM 1345 N N . GLU A 1 165 ? -9.476 -2.318 -2.065 1.00 73.56 165 GLU A N 1
ATOM 1346 C CA . GLU A 1 165 ? -8.918 -2.140 -0.719 1.00 73.56 165 GLU A CA 1
ATOM 1347 C C . GLU A 1 165 ? -9.369 -0.812 -0.099 1.00 73.56 165 GLU A C 1
ATOM 1349 O O . GLU A 1 165 ? -9.811 -0.777 1.053 1.00 73.56 165 GLU A O 1
ATOM 1354 N N . SER A 1 166 ? -9.317 0.270 -0.877 1.00 72.50 166 SER A N 1
ATOM 1355 C CA . SER A 1 166 ? -9.730 1.607 -0.448 1.00 72.50 166 SER A CA 1
ATOM 1356 C C . SER A 1 166 ? -11.222 1.647 -0.137 1.00 72.50 166 SER A C 1
ATOM 1358 O O . SER A 1 166 ? -11.597 2.042 0.964 1.00 72.50 166 SER A O 1
ATOM 1360 N N . LEU A 1 167 ? -12.074 1.155 -1.039 1.00 72.50 167 LEU A N 1
ATOM 1361 C CA . LEU A 1 167 ? -13.521 1.058 -0.831 1.00 72.50 167 LEU A CA 1
ATOM 1362 C C . LEU A 1 167 ? -13.856 0.213 0.401 1.00 72.50 167 LEU A C 1
ATOM 1364 O O . LEU A 1 167 ? -14.683 0.622 1.213 1.00 72.50 167 LEU A O 1
ATOM 1368 N N . SER A 1 168 ? -13.167 -0.914 0.600 1.00 76.19 168 SER A N 1
ATOM 1369 C CA . SER A 1 168 ? -13.344 -1.752 1.793 1.00 76.19 168 SER A CA 1
ATOM 1370 C C . SER A 1 168 ? -12.957 -1.004 3.072 1.00 76.19 168 SER A C 1
ATOM 1372 O O . SER A 1 168 ? -13.676 -1.049 4.071 1.00 76.19 168 SER A O 1
ATOM 1374 N N . LYS A 1 169 ? -11.843 -0.265 3.046 1.00 76.94 169 LYS A N 1
ATOM 1375 C CA . LYS A 1 169 ? -11.386 0.570 4.165 1.00 76.94 169 LYS A CA 1
ATOM 1376 C C . LYS A 1 169 ? -12.363 1.711 4.456 1.00 76.94 169 LYS A C 1
ATOM 1378 O O . LYS A 1 169 ? -12.600 2.003 5.630 1.00 76.94 169 LYS A O 1
ATOM 1383 N N . TYR A 1 170 ? -12.932 2.327 3.422 1.00 77.62 170 TYR A N 1
ATOM 1384 C CA . TYR A 1 170 ? -13.951 3.368 3.539 1.00 77.62 170 TYR A CA 1
ATOM 1385 C C . TYR A 1 170 ? -15.247 2.841 4.124 1.00 77.62 170 TYR A C 1
ATOM 1387 O O . TYR A 1 170 ? -15.723 3.408 5.103 1.00 77.62 170 TYR A O 1
ATOM 1395 N N . ALA A 1 171 ? -15.768 1.738 3.589 1.00 80.19 171 ALA A N 1
ATOM 1396 C CA . ALA A 1 171 ? -16.958 1.082 4.113 1.00 80.19 171 ALA A CA 1
ATOM 1397 C C . ALA A 1 171 ? -16.768 0.728 5.594 1.00 80.19 171 ALA A C 1
ATOM 1399 O O . ALA A 1 171 ? -17.573 1.108 6.438 1.00 80.19 171 ALA A O 1
ATOM 1400 N N . LEU A 1 172 ? -15.636 0.113 5.942 1.00 82.38 172 LEU A N 1
ATOM 1401 C CA . LEU A 1 172 ? -15.327 -0.249 7.323 1.00 82.38 172 LEU A CA 1
ATOM 1402 C C . LEU A 1 172 ? -15.196 0.977 8.238 1.00 82.38 172 LEU A C 1
ATOM 1404 O O . LEU A 1 172 ? -15.652 0.949 9.379 1.00 82.38 172 LEU A O 1
ATOM 1408 N N . ARG A 1 173 ? -14.597 2.072 7.757 1.00 84.62 173 ARG A N 1
ATOM 1409 C CA . ARG A 1 173 ? -14.521 3.330 8.513 1.00 84.62 173 ARG A CA 1
ATOM 1410 C C . ARG A 1 173 ? -15.899 3.965 8.691 1.00 84.62 173 ARG A C 1
ATOM 1412 O O . ARG A 1 173 ? -16.191 4.432 9.783 1.00 84.62 173 ARG A O 1
ATOM 1419 N N . PHE A 1 174 ? -16.725 3.962 7.651 1.00 84.50 174 PHE A N 1
ATOM 1420 C CA . PHE A 1 174 ? -18.091 4.473 7.686 1.00 84.50 174 PHE A CA 1
ATOM 1421 C C . PHE A 1 174 ? -18.939 3.717 8.714 1.00 84.50 174 PHE A C 1
ATOM 1423 O O . PHE A 1 174 ? -19.530 4.345 9.587 1.00 84.50 174 PHE A O 1
ATOM 1430 N N . ILE A 1 175 ? -18.904 2.383 8.692 1.00 86.50 175 ILE A N 1
ATOM 1431 C CA . ILE A 1 175 ? -19.623 1.549 9.661 1.00 86.50 175 ILE A CA 1
ATOM 1432 C C . ILE A 1 175 ? -19.133 1.823 11.093 1.00 86.50 175 ILE A C 1
ATOM 1434 O O . ILE A 1 175 ? -19.936 2.013 12.004 1.00 86.50 175 ILE A O 1
ATOM 1438 N N . ILE A 1 176 ? -17.814 1.905 11.317 1.00 87.62 176 ILE A N 1
ATOM 1439 C CA . ILE A 1 176 ? -17.282 2.222 12.654 1.00 87.62 176 ILE A CA 1
ATOM 1440 C C . ILE A 1 176 ? -17.726 3.615 13.109 1.00 87.62 176 ILE A C 1
ATOM 1442 O O . ILE A 1 176 ? -18.101 3.774 14.269 1.00 87.62 176 ILE A O 1
ATOM 1446 N N . ASN A 1 177 ? -17.723 4.608 12.219 1.00 87.94 177 ASN A N 1
ATOM 1447 C CA . ASN A 1 177 ? -18.199 5.949 12.543 1.00 87.94 177 ASN A CA 1
ATOM 1448 C C . ASN A 1 177 ? -19.685 5.934 12.924 1.00 87.94 177 ASN A C 1
ATOM 1450 O O . ASN A 1 177 ? -20.052 6.576 13.905 1.00 87.94 177 ASN A O 1
ATOM 1454 N N . ASN A 1 178 ? -20.520 5.165 12.219 1.00 88.12 178 ASN A N 1
ATOM 1455 C CA . ASN A 1 178 ? -21.931 5.004 12.576 1.00 88.12 178 ASN A CA 1
ATOM 1456 C C . ASN A 1 178 ? -22.086 4.396 13.972 1.00 88.12 178 ASN A C 1
ATOM 1458 O O . ASN A 1 178 ? -22.834 4.934 14.778 1.00 88.12 178 ASN A O 1
ATOM 1462 N N . LEU A 1 179 ? -21.317 3.359 14.319 1.00 89.19 179 LEU A N 1
ATOM 1463 C CA . LEU A 1 179 ? -21.316 2.798 15.677 1.00 89.19 179 LEU A CA 1
ATOM 1464 C C . LEU A 1 179 ? -20.878 3.820 16.732 1.00 89.19 179 LEU A C 1
ATOM 1466 O O . LEU A 1 179 ? -21.455 3.882 17.816 1.00 89.19 179 LEU A O 1
ATOM 1470 N N . VAL A 1 180 ? -19.848 4.615 16.434 1.00 91.19 180 VAL A N 1
ATOM 1471 C CA . VAL A 1 180 ? -19.363 5.657 17.348 1.00 91.19 180 VAL A CA 1
ATOM 1472 C C . VAL A 1 180 ? -20.464 6.671 17.640 1.00 91.19 180 VAL A C 1
ATOM 1474 O O . VAL A 1 180 ? -20.655 7.010 18.805 1.00 91.19 180 VAL A O 1
ATOM 1477 N N . GLN A 1 181 ? -21.205 7.097 16.615 1.00 90.81 181 GLN A N 1
ATOM 1478 C CA . GLN A 1 181 ? -22.315 8.039 16.765 1.00 90.81 181 GLN A CA 1
ATOM 1479 C C . GLN A 1 181 ? -23.534 7.392 17.437 1.00 90.81 181 GLN A C 1
ATOM 1481 O O . GLN A 1 181 ? -24.050 7.924 18.411 1.00 90.81 181 GLN A O 1
ATOM 1486 N N . ASN A 1 182 ? -23.960 6.212 16.981 1.00 93.25 182 ASN A N 1
ATOM 1487 C CA . ASN A 1 182 ? -25.169 5.534 17.465 1.00 93.25 182 ASN A CA 1
ATOM 1488 C C . ASN A 1 182 ? -25.086 5.130 18.945 1.00 93.25 182 ASN A C 1
ATOM 1490 O O . ASN A 1 182 ? -26.114 5.018 19.610 1.00 93.25 182 ASN A O 1
ATOM 1494 N N . TYR A 1 183 ? -23.876 4.886 19.456 1.00 94.62 183 TYR A N 1
ATOM 1495 C CA . TYR A 1 183 ? -23.645 4.441 20.834 1.00 94.62 183 TYR A CA 1
ATOM 1496 C C . TYR A 1 183 ? -22.850 5.452 21.677 1.00 94.62 183 TYR A C 1
ATOM 1498 O O . TYR A 1 183 ? -22.352 5.084 22.749 1.00 94.62 183 TYR A O 1
ATOM 1506 N N . ASP A 1 184 ? -22.700 6.696 21.204 1.00 95.25 184 ASP A N 1
ATOM 1507 C CA . ASP A 1 184 ? -21.975 7.782 21.881 1.00 95.25 184 ASP A CA 1
ATOM 1508 C C . ASP A 1 184 ? -20.609 7.326 22.433 1.00 95.25 184 ASP A C 1
ATOM 1510 O O . ASP A 1 184 ? -20.286 7.451 23.629 1.00 95.25 184 ASP A O 1
ATOM 1514 N N . LEU A 1 185 ? -19.806 6.688 21.578 1.00 96.00 185 LEU A N 1
ATOM 1515 C CA . LEU A 1 185 ? -18.483 6.212 21.968 1.00 96.00 185 LEU A CA 1
ATOM 1516 C C . LEU A 1 185 ? -17.535 7.402 22.153 1.00 96.00 185 LEU A C 1
ATOM 1518 O O . LEU A 1 185 ? -17.456 8.315 21.339 1.00 96.00 185 LEU A O 1
ATOM 1522 N N . THR A 1 186 ? -16.772 7.382 23.242 1.00 97.19 186 THR A N 1
ATOM 1523 C CA . THR A 1 186 ? -15.740 8.392 23.499 1.00 97.19 186 THR A CA 1
ATOM 1524 C C . THR A 1 186 ? -14.563 8.229 22.528 1.00 97.19 186 THR A C 1
ATOM 1526 O O . THR A 1 186 ? -14.321 7.113 22.062 1.00 97.19 186 THR A O 1
ATOM 1529 N N . PRO A 1 187 ? -13.711 9.254 22.327 1.00 95.38 187 PRO A N 1
ATOM 1530 C CA . PRO A 1 187 ? -12.511 9.127 21.483 1.00 95.38 187 PRO A CA 1
ATOM 1531 C C . PRO A 1 187 ? -11.583 7.974 21.909 1.00 95.38 187 PRO A C 1
ATOM 1533 O O . PRO A 1 187 ? -10.904 7.333 21.108 1.00 95.38 187 PRO A O 1
ATOM 1536 N N . SER A 1 188 ? -11.576 7.664 23.210 1.00 95.81 188 SER A N 1
ATOM 1537 C CA . SER A 1 188 ? -10.832 6.531 23.763 1.00 95.81 188 SER A CA 1
ATOM 1538 C C . SER A 1 188 ? -11.409 5.173 23.374 1.00 95.81 188 SER A C 1
ATOM 1540 O O . SER A 1 188 ? -10.643 4.216 23.262 1.00 95.81 188 SER A O 1
ATOM 1542 N N . GLU A 1 189 ? -12.730 5.082 23.247 1.00 97.19 189 GLU A N 1
ATOM 1543 C CA . GLU A 1 189 ? -13.464 3.885 22.839 1.00 97.19 189 GLU A CA 1
ATOM 1544 C C . GLU A 1 189 ? -13.407 3.712 21.320 1.00 97.19 189 GLU A C 1
ATOM 1546 O O . GLU A 1 189 ? -13.100 2.613 20.864 1.00 97.19 189 GLU A O 1
ATOM 1551 N N . GLU A 1 190 ? -13.577 4.799 20.561 1.00 95.62 190 GLU A N 1
ATOM 1552 C CA . GLU A 1 190 ? -13.380 4.867 19.107 1.00 95.62 190 GLU A CA 1
ATOM 1553 C C . GLU A 1 190 ? -12.001 4.324 18.696 1.00 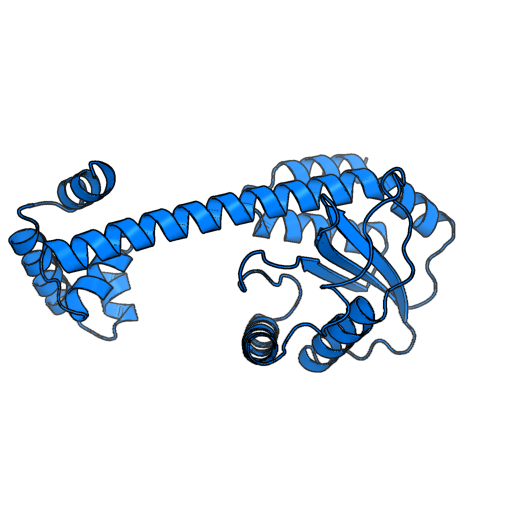95.62 190 GLU A C 1
ATOM 1555 O O . GLU A 1 190 ? -11.891 3.437 17.846 1.00 95.62 190 GLU A O 1
ATOM 1560 N N . PHE A 1 191 ? -10.929 4.786 19.350 1.00 94.88 191 PHE A N 1
ATOM 1561 C CA . PHE A 1 191 ? -9.585 4.272 19.080 1.00 94.88 191 PHE A CA 1
ATOM 1562 C C . PHE A 1 191 ? -9.510 2.748 19.264 1.00 94.88 191 PHE A C 1
ATOM 1564 O O . PHE A 1 191 ? -8.950 2.033 18.432 1.00 94.88 191 PHE A O 1
ATOM 1571 N N . VAL A 1 192 ? -10.076 2.235 20.361 1.00 96.25 192 VAL A N 1
ATOM 1572 C CA . VAL A 1 192 ? -10.006 0.807 20.692 1.00 96.25 192 VAL A CA 1
ATOM 1573 C C . VAL A 1 192 ? -10.869 -0.025 19.743 1.00 96.25 192 VAL A C 1
ATOM 1575 O O . VAL A 1 192 ? -10.387 -1.053 19.265 1.00 96.25 192 VAL A O 1
ATOM 1578 N N . ILE A 1 193 ? -12.093 0.404 19.415 1.00 94.56 193 ILE A N 1
ATOM 1579 C CA . ILE A 1 193 ? -12.960 -0.330 18.481 1.00 94.56 193 ILE A CA 1
ATOM 1580 C C . ILE A 1 193 ? -12.326 -0.396 17.088 1.00 94.56 193 ILE A C 1
ATOM 1582 O O . ILE A 1 193 ? -12.251 -1.480 16.513 1.00 94.56 193 ILE A O 1
ATOM 1586 N N . HIS A 1 194 ? -11.717 0.693 16.607 1.00 91.50 194 HIS A N 1
ATOM 1587 C CA . HIS A 1 194 ? -10.976 0.701 15.344 1.00 91.50 194 HIS A CA 1
ATOM 1588 C C . HIS A 1 194 ? -9.859 -0.344 15.277 1.00 91.50 194 HIS A C 1
ATOM 1590 O O . HIS A 1 194 ? -9.583 -0.890 14.207 1.00 91.50 194 HIS A O 1
ATOM 1596 N N . LYS A 1 195 ? -9.185 -0.616 16.395 1.00 93.94 195 LYS A N 1
ATOM 1597 C CA . LYS A 1 195 ? -8.122 -1.625 16.457 1.00 93.94 195 LYS A CA 1
ATOM 1598 C C . LYS A 1 195 ? -8.681 -3.036 16.587 1.00 93.94 195 LYS A C 1
ATOM 1600 O O . LYS A 1 195 ? -8.195 -3.944 15.917 1.00 93.94 195 LYS A O 1
ATOM 1605 N N . LEU A 1 196 ? -9.745 -3.211 17.371 1.00 92.94 196 LEU A N 1
ATOM 1606 C CA . LEU A 1 196 ? -10.440 -4.493 17.488 1.00 92.94 196 LEU A CA 1
ATOM 1607 C C . LEU A 1 196 ? -11.000 -4.972 16.144 1.00 92.94 196 LEU A C 1
ATOM 1609 O O . LEU A 1 196 ? -10.876 -6.155 15.833 1.00 92.94 196 LEU A O 1
ATOM 1613 N N . VAL A 1 197 ? -11.574 -4.085 15.334 1.00 89.88 197 VAL A N 1
ATOM 1614 C CA . VAL A 1 197 ? -12.085 -4.458 14.005 1.00 89.88 197 VAL A CA 1
ATOM 1615 C C . VAL A 1 197 ? -10.956 -4.872 13.060 1.00 89.88 197 VAL A C 1
ATOM 1617 O O . VAL A 1 197 ? -11.106 -5.813 12.292 1.00 89.88 197 VAL A O 1
ATOM 1620 N N . ARG A 1 198 ? -9.778 -4.253 13.187 1.00 86.19 198 ARG A N 1
ATOM 1621 C CA . ARG A 1 198 ? -8.573 -4.601 12.413 1.00 86.19 198 ARG A CA 1
ATOM 1622 C C . ARG A 1 198 ? -7.833 -5.845 12.918 1.00 86.19 198 ARG A C 1
ATOM 1624 O O . ARG A 1 198 ? -6.708 -6.088 12.505 1.00 86.19 198 ARG A O 1
ATOM 1631 N N . GLY A 1 199 ? -8.414 -6.608 13.842 1.00 90.62 199 GLY A N 1
ATOM 1632 C CA . GLY A 1 199 ? -7.817 -7.860 14.314 1.00 90.62 199 GLY A CA 1
ATOM 1633 C C . GLY A 1 199 ? -6.803 -7.723 15.454 1.00 90.62 199 GLY A C 1
ATOM 1634 O O . GLY A 1 199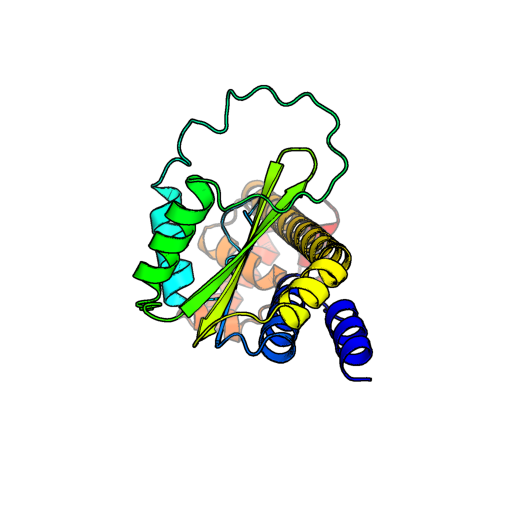 ? -6.434 -8.744 16.024 1.00 90.62 199 GLY A O 1
ATOM 1635 N N . TYR A 1 200 ? -6.457 -6.509 15.895 1.00 94.19 200 TYR A N 1
ATOM 1636 C CA . TYR A 1 200 ? -5.462 -6.309 16.958 1.00 94.19 200 TYR A CA 1
ATOM 1637 C C . TYR A 1 200 ? -5.883 -7.003 18.258 1.00 94.19 200 TYR A C 1
ATOM 1639 O O . TYR A 1 200 ? -7.075 -7.054 18.606 1.00 94.19 200 TYR A O 1
ATOM 1647 N N . ASP A 1 201 ? -4.909 -7.521 18.995 1.00 96.19 201 ASP A N 1
ATOM 1648 C CA . ASP A 1 201 ? -5.101 -8.030 20.344 1.00 96.19 201 ASP A CA 1
ATOM 1649 C C . ASP A 1 201 ? -4.951 -6.922 21.407 1.00 96.19 201 ASP A C 1
ATOM 1651 O O . ASP A 1 201 ? -4.534 -5.790 21.151 1.00 96.19 201 ASP A O 1
ATOM 1655 N N . LEU A 1 202 ? -5.315 -7.228 22.653 1.00 97.19 202 LEU A N 1
ATOM 1656 C CA . LEU A 1 202 ? -5.298 -6.231 23.728 1.00 97.19 202 LEU A CA 1
ATOM 1657 C C . LEU A 1 202 ? -3.883 -5.768 24.110 1.00 97.19 202 LEU A C 1
ATOM 1659 O O . LEU A 1 202 ? -3.734 -4.665 24.636 1.00 97.19 202 LEU A O 1
ATOM 1663 N N . LYS A 1 203 ? -2.863 -6.608 23.899 1.00 97.38 203 LYS A N 1
ATOM 1664 C CA . LYS A 1 203 ? -1.460 -6.277 24.183 1.00 97.38 203 LYS A CA 1
ATOM 1665 C C . LYS A 1 203 ? -0.931 -5.309 23.137 1.00 97.38 203 LYS A C 1
ATOM 1667 O O . LYS A 1 203 ? -0.260 -4.343 23.493 1.00 97.38 203 LYS A O 1
ATOM 1672 N N . GLU A 1 204 ? -1.266 -5.542 21.875 1.00 97.19 204 GLU A N 1
ATOM 1673 C CA . GLU A 1 204 ? -0.911 -4.681 20.754 1.00 97.19 204 GLU A CA 1
ATOM 1674 C C . GLU A 1 204 ? -1.514 -3.291 20.921 1.00 97.19 204 GLU A C 1
ATOM 1676 O O . GLU A 1 204 ? -0.780 -2.306 20.868 1.00 97.19 204 GLU A O 1
ATOM 1681 N N . ILE A 1 205 ? -2.809 -3.216 21.243 1.00 97.62 205 ILE A N 1
ATOM 1682 C CA . ILE A 1 205 ? -3.505 -1.945 21.491 1.00 97.62 205 ILE A CA 1
ATOM 1683 C C . ILE A 1 205 ? -2.886 -1.205 22.682 1.00 97.62 205 ILE A C 1
ATOM 1685 O O . ILE A 1 205 ? -2.690 0.008 22.628 1.00 97.62 205 ILE A O 1
ATOM 1689 N N . ALA A 1 206 ? -2.576 -1.923 23.766 1.00 97.38 206 ALA A N 1
ATOM 1690 C CA . ALA A 1 206 ? -1.973 -1.334 24.958 1.00 97.38 206 ALA A CA 1
ATOM 1691 C C . ALA A 1 206 ? -0.591 -0.738 24.656 1.00 97.38 206 ALA A C 1
ATOM 1693 O O . ALA A 1 206 ? -0.325 0.406 25.020 1.00 97.38 206 ALA A O 1
ATOM 1694 N N . ARG A 1 207 ? 0.248 -1.491 23.938 1.00 96.88 207 ARG A N 1
ATOM 1695 C CA . ARG A 1 207 ? 1.575 -1.057 23.493 1.00 96.88 207 ARG A CA 1
ATOM 1696 C C . ARG A 1 207 ? 1.493 0.162 22.579 1.00 96.88 207 ARG A C 1
ATOM 1698 O O . ARG A 1 207 ? 2.199 1.129 22.828 1.00 96.88 207 ARG A O 1
ATOM 1705 N N . GLU A 1 208 ? 0.624 0.135 21.571 1.00 95.12 208 GLU A N 1
ATOM 1706 C CA . GLU A 1 208 ? 0.472 1.247 20.625 1.00 95.12 208 GLU A CA 1
ATOM 1707 C C . GLU A 1 208 ? -0.010 2.525 21.321 1.00 95.12 208 GLU A C 1
ATOM 1709 O O . GLU A 1 208 ? 0.477 3.616 21.047 1.00 95.12 208 GLU A O 1
ATOM 1714 N N . ARG A 1 209 ? -0.937 2.388 22.271 1.00 94.81 209 ARG A N 1
ATOM 1715 C CA . ARG A 1 209 ? -1.478 3.521 23.025 1.00 94.81 209 ARG A CA 1
ATOM 1716 C C . ARG A 1 209 ? -0.558 4.003 24.157 1.00 94.81 209 ARG A C 1
ATOM 1718 O O . ARG A 1 209 ? -0.857 5.019 24.776 1.00 94.81 209 ARG A O 1
ATOM 1725 N N . GLY A 1 210 ? 0.511 3.272 24.480 1.00 95.94 210 GLY A N 1
ATOM 1726 C CA . GLY A 1 210 ? 1.363 3.572 25.636 1.00 95.94 210 GLY A CA 1
ATOM 1727 C C . GLY A 1 210 ? 0.640 3.406 26.980 1.00 95.94 210 GLY A C 1
ATOM 1728 O O . GLY A 1 210 ? 0.837 4.195 27.899 1.00 95.94 210 GLY A O 1
ATOM 1729 N N . THR A 1 211 ? -0.240 2.407 27.103 1.00 96.88 211 THR A N 1
ATOM 1730 C CA . THR A 1 211 ? -1.020 2.142 28.325 1.00 96.88 211 THR A CA 1
ATOM 1731 C C . THR A 1 211 ? -0.956 0.673 28.748 1.00 96.88 211 THR A C 1
ATOM 1733 O O . THR A 1 211 ? -0.315 -0.157 28.108 1.00 96.88 211 THR A O 1
ATOM 1736 N N . THR A 1 212 ? -1.614 0.320 29.853 1.00 97.75 212 THR A N 1
ATOM 1737 C CA . THR A 1 212 ? -1.644 -1.062 30.348 1.00 97.75 212 THR A CA 1
ATOM 1738 C C . THR A 1 212 ? -2.751 -1.881 29.683 1.00 97.75 212 THR A C 1
ATOM 1740 O O . THR A 1 212 ? -3.827 -1.378 29.353 1.00 97.75 212 THR A O 1
ATOM 1743 N N . ILE A 1 213 ? -2.543 -3.197 29.575 1.00 98.12 213 ILE A N 1
ATOM 1744 C CA . ILE A 1 213 ? -3.577 -4.142 29.108 1.00 98.12 213 ILE A CA 1
ATOM 1745 C C . ILE A 1 213 ? -4.842 -4.040 29.974 1.00 98.12 213 ILE A C 1
ATOM 1747 O O . ILE A 1 213 ? -5.957 -4.189 29.476 1.00 98.12 213 ILE A O 1
ATOM 1751 N N . HIS A 1 214 ? -4.687 -3.777 31.276 1.00 97.81 214 HIS A N 1
ATOM 1752 C CA . HIS A 1 214 ? -5.814 -3.613 32.190 1.00 97.81 214 HIS A CA 1
ATOM 1753 C C . HIS A 1 214 ? -6.677 -2.395 31.823 1.00 97.81 214 HIS A C 1
ATOM 1755 O O . HIS A 1 214 ? -7.904 -2.506 31.794 1.00 97.81 214 HIS A O 1
ATOM 1761 N N . ALA A 1 215 ? -6.051 -1.269 31.468 1.00 97.56 215 ALA A N 1
ATOM 1762 C CA . ALA A 1 215 ? -6.760 -0.085 30.991 1.00 97.56 215 ALA A CA 1
ATOM 1763 C C . ALA A 1 215 ? -7.533 -0.376 29.694 1.00 97.56 215 ALA A C 1
ATOM 1765 O O . ALA A 1 215 ? -8.726 -0.080 29.618 1.00 97.56 215 ALA A O 1
ATOM 1766 N N . ILE A 1 216 ? -6.908 -1.048 28.718 1.00 98.00 216 ILE A N 1
ATOM 1767 C CA . ILE A 1 216 ? -7.595 -1.448 27.479 1.00 98.00 216 ILE A CA 1
ATOM 1768 C C . ILE A 1 216 ? -8.779 -2.375 27.775 1.00 98.00 216 ILE A C 1
ATOM 1770 O O . ILE A 1 216 ? -9.869 -2.145 27.262 1.00 98.00 216 ILE A O 1
ATOM 1774 N N . ARG A 1 217 ? -8.629 -3.372 28.660 1.00 97.81 217 ARG A N 1
ATOM 1775 C CA . ARG A 1 217 ? -9.742 -4.255 29.067 1.00 97.81 217 ARG A CA 1
ATOM 1776 C C . ARG A 1 217 ? -10.925 -3.481 29.643 1.00 97.81 217 ARG A C 1
ATOM 1778 O O . ARG A 1 217 ? -12.067 -3.835 29.358 1.00 97.81 217 ARG A O 1
ATOM 1785 N N . LYS A 1 218 ? -10.669 -2.444 30.446 1.00 98.06 218 LYS A N 1
ATOM 1786 C CA . LYS A 1 218 ? -11.724 -1.580 30.994 1.00 98.06 218 LYS A CA 1
ATOM 1787 C C . LYS A 1 218 ? -12.477 -0.853 29.876 1.00 98.06 218 LYS A C 1
ATOM 1789 O O . LYS A 1 218 ? -13.704 -0.844 29.898 1.00 98.06 218 LYS A O 1
ATOM 1794 N N . ILE A 1 219 ? -11.758 -0.319 28.889 1.00 97.81 219 ILE A N 1
ATOM 1795 C CA . ILE A 1 219 ? -12.358 0.351 27.725 1.00 97.81 219 ILE A CA 1
ATOM 1796 C C . ILE A 1 219 ? -13.178 -0.640 26.890 1.00 97.81 219 ILE A C 1
ATOM 1798 O O . ILE A 1 219 ? -14.330 -0.359 26.584 1.00 97.81 219 ILE A O 1
ATOM 1802 N N . VAL A 1 220 ? -12.651 -1.836 26.604 1.00 97.50 220 VAL A N 1
ATOM 1803 C CA . VAL A 1 220 ? -13.384 -2.881 25.862 1.00 97.50 220 VAL A CA 1
ATOM 1804 C C . VAL A 1 220 ? -14.684 -3.275 26.566 1.00 97.50 220 VAL A C 1
ATOM 1806 O O . VAL A 1 220 ? -15.718 -3.391 25.918 1.00 97.50 220 VAL A O 1
ATOM 1809 N N . ARG A 1 221 ? -14.671 -3.425 27.898 1.00 97.69 221 ARG A N 1
ATOM 1810 C CA . ARG A 1 221 ? -15.899 -3.691 28.670 1.00 97.69 221 ARG A CA 1
ATOM 1811 C C . ARG A 1 221 ? -16.910 -2.549 28.573 1.00 97.69 221 ARG A C 1
ATOM 1813 O O . ARG A 1 221 ? -18.104 -2.819 28.526 1.00 97.69 221 ARG A O 1
ATOM 1820 N N . SER A 1 222 ? -16.440 -1.302 28.555 1.00 97.94 222 SER A N 1
ATOM 1821 C CA . SER A 1 222 ? -17.299 -0.129 28.359 1.00 97.94 222 SER A CA 1
ATOM 1822 C C . SER A 1 222 ? -17.967 -0.158 26.983 1.00 97.94 222 SER A C 1
ATOM 1824 O O . SER A 1 222 ? -19.189 -0.063 26.909 1.00 97.94 222 SER A O 1
ATOM 1826 N N . ILE A 1 223 ? -17.194 -0.421 25.920 1.00 97.12 223 ILE A N 1
ATOM 1827 C CA . ILE A 1 223 ? -17.705 -0.582 24.547 1.00 97.12 223 ILE A CA 1
ATOM 1828 C C . ILE A 1 223 ? -18.768 -1.680 24.499 1.00 97.12 223 ILE A C 1
ATOM 1830 O O . ILE A 1 223 ? -19.876 -1.443 24.038 1.00 97.12 223 ILE A O 1
ATOM 1834 N N . TYR A 1 224 ? -18.459 -2.868 25.022 1.00 97.38 224 TYR A N 1
ATOM 1835 C CA . TYR A 1 224 ? -19.388 -4.000 25.041 1.00 97.38 224 T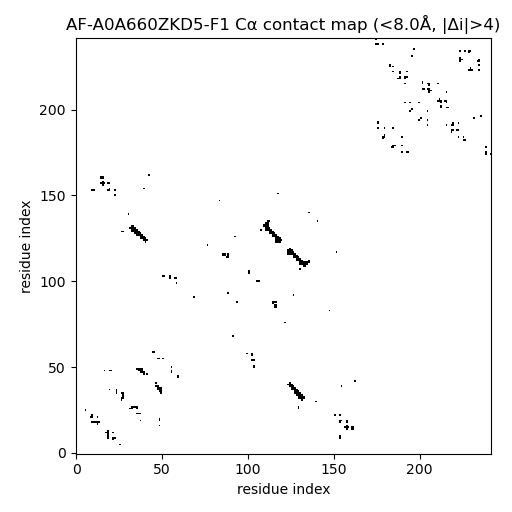YR A CA 1
ATOM 1836 C C . TYR A 1 224 ? -20.691 -3.665 25.766 1.00 97.38 224 TYR A C 1
ATOM 1838 O O . TYR A 1 224 ? -21.771 -3.954 25.258 1.00 97.38 224 TYR A O 1
ATOM 1846 N N . LYS A 1 225 ? -20.600 -2.973 26.907 1.00 97.44 225 LYS A N 1
ATOM 1847 C CA . LYS A 1 225 ? -21.775 -2.512 27.646 1.00 97.44 225 LYS A CA 1
ATOM 1848 C C . LYS A 1 225 ? -22.610 -1.512 26.840 1.00 97.44 225 LYS A C 1
ATOM 1850 O O . LYS A 1 225 ? -23.827 -1.643 26.841 1.00 97.44 225 LYS A O 1
ATOM 1855 N N . LYS A 1 226 ? -21.979 -0.534 26.179 1.00 96.75 226 LYS A N 1
ATOM 1856 C CA . LYS A 1 226 ? -22.674 0.484 25.370 1.00 96.75 226 LYS A CA 1
ATOM 1857 C C . LYS A 1 226 ? -23.357 -0.122 24.145 1.00 96.75 226 LYS A C 1
ATOM 1859 O O . LYS A 1 226 ? -24.510 0.183 23.885 1.00 96.75 226 LYS A O 1
ATOM 1864 N N . VAL A 1 227 ? -22.667 -1.024 23.448 1.00 94.62 227 VAL A N 1
ATOM 1865 C CA . VAL A 1 227 ? -23.164 -1.683 22.228 1.00 94.62 227 VAL A CA 1
ATOM 1866 C C . VAL A 1 227 ? -24.144 -2.832 22.541 1.00 94.62 227 VAL A C 1
ATOM 1868 O O . VAL A 1 227 ? -24.848 -3.323 21.659 1.00 94.62 227 VAL A O 1
ATOM 1871 N N . GLY A 1 228 ? -24.220 -3.270 23.802 1.00 95.56 228 GLY A N 1
ATOM 1872 C CA . GLY A 1 228 ? -25.125 -4.337 24.236 1.00 95.56 228 GLY A CA 1
ATOM 1873 C C . GLY A 1 228 ? -24.658 -5.740 23.838 1.00 95.56 228 GLY A C 1
ATOM 1874 O O . GLY A 1 228 ? -25.479 -6.601 23.540 1.00 95.56 228 GLY A O 1
ATOM 1875 N N . VAL A 1 229 ? -23.344 -5.972 23.821 1.00 96.19 229 VAL A N 1
ATOM 1876 C CA . VAL A 1 229 ? -22.717 -7.264 23.486 1.00 96.19 229 VAL A CA 1
ATOM 1877 C C . VAL A 1 229 ? -21.846 -7.761 24.634 1.00 96.19 229 VAL A C 1
ATOM 1879 O O . VAL A 1 229 ? -21.468 -7.000 25.522 1.00 96.19 229 VAL A O 1
ATOM 1882 N N . GLN A 1 230 ? -21.500 -9.045 24.632 1.00 94.88 230 GLN A N 1
ATOM 1883 C CA . GLN A 1 230 ? -20.652 -9.662 25.657 1.00 94.88 230 GLN A CA 1
ATOM 1884 C C . GLN A 1 230 ? -19.294 -10.107 25.110 1.00 94.88 230 GLN A C 1
ATOM 1886 O O . GLN A 1 230 ? -18.331 -10.255 25.874 1.00 94.88 230 GLN A O 1
ATOM 1891 N N . ARG A 1 231 ? -19.199 -10.342 23.796 1.00 94.44 231 ARG A N 1
ATOM 1892 C CA . ARG A 1 231 ? -18.021 -10.943 23.158 1.00 94.44 231 ARG A CA 1
ATOM 1893 C C . ARG A 1 231 ? -17.573 -10.159 21.933 1.00 94.44 231 ARG A C 1
ATOM 1895 O O . ARG A 1 231 ? -18.363 -9.514 21.257 1.00 94.44 231 ARG A O 1
ATOM 1902 N N . ARG A 1 232 ? -16.287 -10.299 21.589 1.00 92.19 232 ARG A N 1
ATOM 1903 C CA . ARG A 1 232 ? -15.707 -9.686 20.381 1.00 92.19 232 ARG A CA 1
ATOM 1904 C C . ARG A 1 232 ? -16.420 -10.150 19.113 1.00 92.19 232 ARG A C 1
ATOM 1906 O O . ARG A 1 232 ? -16.655 -9.340 18.234 1.00 92.19 232 ARG A O 1
ATOM 1913 N N . ALA A 1 233 ? -16.759 -11.437 19.033 1.00 91.44 233 ALA A N 1
ATOM 1914 C CA . ALA A 1 233 ? -17.467 -11.994 17.886 1.00 91.44 233 ALA A CA 1
ATOM 1915 C C . ALA A 1 233 ? -18.861 -11.369 17.709 1.00 91.44 233 ALA A C 1
ATOM 1917 O O . ALA A 1 233 ? -19.225 -11.038 16.594 1.00 91.44 233 ALA A O 1
ATOM 1918 N N . GLU A 1 234 ? -19.595 -11.139 18.803 1.00 93.69 234 GLU A N 1
ATOM 1919 C CA . GLU A 1 234 ? -20.903 -10.465 18.777 1.00 93.69 234 GLU A CA 1
ATOM 1920 C C . GLU A 1 234 ? -20.775 -8.991 18.393 1.00 93.69 234 GLU A C 1
ATOM 1922 O O . GLU A 1 234 ? -21.584 -8.490 17.620 1.00 93.69 234 GLU A O 1
ATOM 1927 N N . LEU A 1 235 ? -19.738 -8.308 18.900 1.00 91.69 235 LEU A N 1
ATOM 1928 C CA . LEU A 1 235 ? -19.426 -6.952 18.463 1.00 91.69 235 LEU A CA 1
ATOM 1929 C C . LEU A 1 235 ? -19.237 -6.934 16.947 1.00 91.69 235 LEU A C 1
ATOM 1931 O O . LEU A 1 235 ? -19.932 -6.181 16.286 1.00 91.69 235 LEU A O 1
ATOM 1935 N N . LEU A 1 236 ? -18.348 -7.783 16.415 1.00 89.62 236 LEU A N 1
ATOM 1936 C CA . LEU A 1 236 ? -18.070 -7.877 14.980 1.00 89.62 236 LEU A CA 1
ATOM 1937 C C . LEU A 1 236 ? -19.319 -8.241 14.170 1.00 89.62 236 LEU A C 1
ATOM 1939 O O . LEU A 1 236 ? -19.539 -7.626 13.139 1.00 89.62 236 LEU A O 1
ATOM 1943 N N . ALA A 1 237 ? -20.148 -9.176 14.639 1.00 88.56 237 ALA A N 1
ATOM 1944 C CA . ALA A 1 237 ? -21.405 -9.522 13.977 1.00 88.56 237 ALA A CA 1
ATOM 1945 C C . ALA A 1 237 ? -22.319 -8.296 13.835 1.00 88.56 237 ALA A C 1
ATOM 1947 O O . ALA A 1 237 ? -22.739 -7.993 12.727 1.00 88.56 237 ALA A O 1
ATOM 1948 N N . LYS A 1 238 ? -22.504 -7.511 14.907 1.00 87.25 238 LYS A N 1
ATOM 1949 C CA . LYS A 1 238 ? -23.263 -6.250 14.844 1.00 87.25 238 LYS A CA 1
ATOM 1950 C C . LYS A 1 238 ? -22.695 -5.242 13.844 1.00 87.25 238 LYS A C 1
ATOM 1952 O O . LYS A 1 238 ? -23.465 -4.510 13.246 1.00 87.25 238 LYS A O 1
ATOM 1957 N N . ILE A 1 239 ? -21.372 -5.191 13.672 1.00 84.31 239 ILE A N 1
ATOM 1958 C CA . ILE A 1 239 ? -20.732 -4.301 12.686 1.00 84.31 239 ILE A CA 1
ATOM 1959 C C . ILE A 1 239 ? -21.099 -4.716 11.255 1.00 84.31 239 ILE A C 1
ATOM 1961 O O . ILE A 1 239 ? -21.228 -3.860 10.397 1.00 84.31 239 ILE A O 1
ATOM 1965 N N . PHE A 1 240 ? -21.247 -6.014 10.982 1.00 79.44 240 PHE A N 1
ATOM 1966 C CA . PHE A 1 240 ? -21.517 -6.525 9.633 1.00 79.44 240 PHE A CA 1
ATOM 1967 C C . PHE A 1 240 ? -23.009 -6.785 9.343 1.00 79.44 240 PHE A C 1
ATOM 1969 O O . PHE A 1 240 ? -23.334 -7.182 8.227 1.00 79.44 240 PHE A O 1
ATOM 1976 N N . GLU A 1 241 ? -23.894 -6.608 10.329 1.00 77.19 241 GLU A N 1
ATOM 1977 C CA . GLU A 1 241 ? -25.356 -6.744 10.190 1.00 77.19 241 GLU A CA 1
ATOM 1978 C C . GLU A 1 241 ? -26.077 -5.415 9.879 1.00 77.19 241 GLU A C 1
ATOM 1980 O O . GLU A 1 241 ? -27.244 -5.456 9.488 1.00 77.19 241 GLU A O 1
ATOM 1985 N N . GLU A 1 242 ? -25.410 -4.264 10.050 1.00 56.31 242 GLU A N 1
ATOM 1986 C CA . GLU A 1 242 ? -25.884 -2.935 9.602 1.00 56.31 242 GLU A CA 1
ATOM 1987 C C . GLU A 1 242 ? -25.566 -2.685 8.119 1.00 56.31 242 GLU A C 1
ATOM 1989 O O . GLU A 1 242 ? -26.443 -2.114 7.429 1.00 56.31 242 GLU A O 1
#

Solvent-accessible surface area (backbone atoms only — not comparable to full-atom values): 14116 Å² total; per-residue (Å²): 112,72,66,62,54,45,53,53,56,36,69,66,39,93,44,31,68,52,27,53,51,43,48,42,52,47,51,25,71,75,64,65,22,83,41,57,44,44,43,46,56,53,100,59,98,76,62,68,60,69,64,61,70,67,42,40,53,49,50,51,63,51,48,79,73,46,77,76,72,71,83,74,81,80,66,90,85,84,70,97,64,82,83,85,70,90,55,75,79,50,72,68,56,49,55,55,48,53,52,52,32,58,64,64,71,56,84,64,83,74,44,31,78,49,69,46,70,42,69,54,96,89,37,78,42,33,37,37,38,39,32,21,84,47,76,80,48,74,67,52,55,52,51,51,62,73,41,44,67,60,53,53,48,51,51,52,49,29,51,52,44,45,47,54,52,49,52,51,54,49,52,54,48,51,51,51,50,50,51,31,62,78,49,69,48,48,75,73,41,46,56,49,51,59,38,50,76,71,66,52,51,61,62,57,52,11,58,76,70,74,52,51,51,68,60,46,51,54,45,53,53,49,49,27,61,61,74,72,39,91,46,71,67,53,48,52,47,57,63,76,72,112